Protein AF-A0A3S1ARN0-F1 (afdb_monomer)

Structure (mmCIF, N/CA/C/O backbone):
data_AF-A0A3S1ARN0-F1
#
_entry.id   AF-A0A3S1ARN0-F1
#
loop_
_atom_site.group_PDB
_atom_site.id
_atom_site.type_symbol
_atom_site.label_atom_id
_atom_site.label_alt_id
_atom_site.label_comp_id
_atom_site.label_asym_id
_atom_site.label_entity_id
_atom_site.label_seq_id
_atom_site.pdbx_PDB_ins_code
_atom_site.Cartn_x
_atom_site.Cartn_y
_atom_site.Cartn_z
_atom_site.occupancy
_atom_site.B_iso_or_equiv
_atom_site.auth_seq_id
_atom_site.auth_comp_id
_atom_site.auth_asym_id
_atom_site.auth_atom_id
_atom_site.pdbx_PDB_model_num
ATOM 1 N N . MET A 1 1 ? 13.025 -0.854 4.846 1.00 78.94 1 MET A N 1
ATOM 2 C CA . MET A 1 1 ? 11.933 -1.073 3.869 1.00 78.94 1 MET A CA 1
ATOM 3 C C . MET A 1 1 ? 10.788 -1.873 4.491 1.00 78.94 1 MET A C 1
ATOM 5 O O . MET A 1 1 ? 9.701 -1.327 4.593 1.00 78.94 1 MET A O 1
ATOM 9 N N . SER A 1 2 ? 11.000 -3.104 4.980 1.00 86.44 2 SER A N 1
ATOM 10 C CA . SER A 1 2 ? 9.988 -3.822 5.776 1.00 86.44 2 SER A CA 1
ATOM 11 C C . SER A 1 2 ? 10.600 -4.703 6.864 1.00 86.44 2 SER A C 1
ATOM 13 O O . SER A 1 2 ? 11.750 -5.112 6.736 1.00 86.44 2 SER A O 1
ATOM 15 N N . THR A 1 3 ? 9.838 -4.946 7.930 1.00 84.44 3 THR A N 1
ATOM 16 C CA . THR A 1 3 ? 10.124 -5.914 9.002 1.00 84.44 3 THR A CA 1
ATOM 17 C C . THR A 1 3 ? 9.096 -7.050 9.048 1.00 84.44 3 THR A C 1
ATOM 19 O O . THR A 1 3 ? 9.285 -8.006 9.793 1.00 84.44 3 THR A O 1
ATOM 22 N N . ASP A 1 4 ? 8.023 -6.966 8.256 1.00 86.38 4 ASP A N 1
ATOM 23 C CA . ASP A 1 4 ? 6.964 -7.971 8.197 1.00 86.38 4 ASP A CA 1
ATOM 24 C C . ASP A 1 4 ? 7.344 -9.112 7.245 1.00 86.38 4 ASP A C 1
ATOM 26 O O . ASP A 1 4 ? 7.640 -8.881 6.069 1.00 86.38 4 ASP A O 1
ATOM 30 N N . TYR A 1 5 ? 7.332 -10.349 7.749 1.00 88.19 5 TYR A N 1
ATOM 31 C CA . TYR A 1 5 ? 7.809 -11.513 7.000 1.00 88.19 5 TYR A CA 1
ATOM 32 C C . TYR A 1 5 ? 6.957 -11.810 5.761 1.00 88.19 5 TYR A C 1
ATOM 34 O O . TYR A 1 5 ? 7.519 -12.019 4.686 1.00 88.19 5 TYR A O 1
ATOM 42 N N . ASP A 1 6 ? 5.626 -11.768 5.885 1.00 89.50 6 ASP A N 1
ATOM 43 C CA . ASP A 1 6 ? 4.702 -12.033 4.774 1.00 89.50 6 ASP A CA 1
ATOM 44 C C . ASP A 1 6 ? 4.933 -11.019 3.635 1.00 89.50 6 ASP A C 1
ATOM 46 O O . ASP A 1 6 ? 5.008 -11.372 2.454 1.00 89.50 6 ASP A O 1
ATOM 50 N N . THR A 1 7 ? 5.130 -9.747 3.985 1.00 92.56 7 THR A N 1
ATOM 51 C CA . THR A 1 7 ? 5.437 -8.675 3.031 1.00 92.56 7 THR A CA 1
ATOM 52 C C . THR A 1 7 ? 6.816 -8.838 2.391 1.00 92.56 7 THR A C 1
ATOM 54 O O . THR A 1 7 ? 6.947 -8.681 1.176 1.00 92.56 7 THR A O 1
ATOM 57 N N . ILE A 1 8 ? 7.842 -9.195 3.169 1.00 93.81 8 ILE A N 1
ATOM 58 C CA . ILE A 1 8 ? 9.190 -9.476 2.647 1.00 93.81 8 ILE A CA 1
ATOM 59 C C . ILE A 1 8 ? 9.160 -10.674 1.692 1.00 93.81 8 ILE A C 1
ATOM 61 O O . ILE A 1 8 ? 9.802 -10.635 0.643 1.00 93.81 8 ILE A O 1
ATOM 65 N N . GLN A 1 9 ? 8.395 -11.719 2.010 1.00 93.00 9 GLN A N 1
ATOM 66 C CA . GLN A 1 9 ? 8.243 -12.886 1.148 1.00 93.00 9 GLN A CA 1
ATOM 67 C C . GLN A 1 9 ? 7.567 -12.518 -0.179 1.00 93.00 9 GLN A C 1
ATOM 69 O O . GLN A 1 9 ? 8.058 -12.913 -1.236 1.00 93.00 9 GLN A O 1
ATOM 74 N N . ARG A 1 10 ? 6.491 -11.717 -0.156 1.00 94.94 10 ARG A N 1
ATOM 75 C CA . ARG A 1 10 ? 5.863 -11.194 -1.385 1.00 94.94 10 ARG A CA 1
ATOM 76 C C . ARG A 1 10 ? 6.834 -10.347 -2.209 1.00 94.94 10 ARG A C 1
ATOM 78 O O . ARG A 1 10 ? 6.904 -10.523 -3.421 1.00 94.94 10 ARG A O 1
ATOM 85 N N . LEU A 1 11 ? 7.620 -9.484 -1.561 1.00 96.69 11 LEU A N 1
ATOM 86 C CA . LEU A 1 11 ? 8.641 -8.669 -2.229 1.00 96.69 11 LEU A CA 1
ATOM 87 C C . LEU A 1 11 ? 9.710 -9.537 -2.895 1.00 96.69 11 LEU A C 1
ATOM 89 O O . LEU A 1 11 ? 10.077 -9.296 -4.041 1.00 96.69 11 LEU A O 1
ATOM 93 N N . PHE A 1 12 ? 10.186 -10.566 -2.196 1.00 95.62 12 PHE A N 1
ATOM 94 C CA . PHE A 1 12 ? 11.133 -11.521 -2.754 1.00 95.62 12 PHE A CA 1
ATOM 95 C C . PHE A 1 12 ? 10.559 -12.207 -3.998 1.00 95.62 12 PHE A C 1
ATOM 97 O O . PHE A 1 12 ? 11.218 -12.231 -5.032 1.00 95.62 12 PHE A O 1
ATOM 104 N N . LEU A 1 13 ? 9.320 -12.700 -3.932 1.00 94.25 13 LEU A N 1
ATOM 105 C CA . LEU A 1 13 ? 8.659 -13.345 -5.071 1.00 94.25 13 LEU A CA 1
ATOM 106 C C . LEU A 1 13 ? 8.430 -12.388 -6.250 1.00 94.25 13 LEU A C 1
ATOM 108 O O . LEU A 1 13 ? 8.506 -12.819 -7.397 1.00 94.25 13 LEU A O 1
ATOM 112 N N . ALA A 1 14 ? 8.176 -11.106 -5.979 1.00 94.94 14 ALA A N 1
ATOM 113 C CA . ALA A 1 14 ? 8.007 -10.082 -7.007 1.00 94.94 14 ALA A CA 1
ATOM 114 C C . ALA A 1 14 ? 9.309 -9.774 -7.770 1.00 94.94 14 ALA A C 1
ATOM 116 O O . ALA A 1 14 ? 9.263 -9.432 -8.950 1.00 94.94 14 ALA A O 1
ATOM 117 N N . LEU A 1 15 ? 10.459 -9.877 -7.096 1.00 95.00 15 LEU A N 1
ATOM 118 C CA . LEU A 1 15 ? 11.767 -9.477 -7.628 1.00 95.00 15 LEU A CA 1
ATOM 119 C C . LEU A 1 15 ? 12.625 -10.645 -8.116 1.00 95.00 15 LEU A C 1
ATOM 121 O O . LEU A 1 15 ? 13.544 -10.446 -8.911 1.00 95.00 15 LEU A O 1
ATOM 125 N N . ALA A 1 16 ? 12.380 -11.850 -7.608 1.00 91.94 16 ALA A N 1
ATOM 126 C CA . ALA A 1 16 ? 13.166 -13.017 -7.959 1.00 91.94 16 ALA A CA 1
ATOM 127 C C . ALA A 1 16 ? 12.837 -13.512 -9.376 1.00 91.94 16 ALA A C 1
ATOM 129 O O . ALA A 1 16 ? 11.733 -13.337 -9.893 1.00 91.94 16 ALA A O 1
ATOM 130 N N . GLN A 1 17 ? 13.807 -14.174 -10.009 1.00 79.44 17 GLN A N 1
ATOM 131 C CA . GLN A 1 17 ? 13.620 -14.745 -11.342 1.00 79.44 17 GLN A CA 1
ATOM 132 C C . GLN A 1 17 ? 12.488 -15.792 -11.326 1.00 79.44 17 GLN A C 1
ATOM 134 O O . GLN A 1 17 ? 12.583 -16.756 -10.558 1.00 79.44 17 GLN A O 1
ATOM 139 N N . PRO A 1 18 ? 11.466 -15.691 -12.201 1.00 75.69 18 PRO A N 1
ATOM 140 C CA . PRO A 1 18 ? 10.324 -16.609 -12.194 1.00 75.69 18 PRO A CA 1
ATOM 141 C C . PRO A 1 18 ? 10.711 -18.085 -12.336 1.00 75.69 18 PRO A C 1
ATOM 143 O O . PRO A 1 18 ? 10.061 -18.957 -11.767 1.00 75.69 18 PRO A O 1
ATOM 146 N N . GLN A 1 19 ? 11.774 -18.376 -13.089 1.00 76.50 19 GLN A N 1
ATOM 147 C CA . GLN A 1 19 ? 12.243 -19.742 -13.321 1.00 76.50 19 GLN A CA 1
ATOM 148 C C . GLN A 1 19 ? 13.129 -20.276 -12.182 1.00 76.50 19 GLN A C 1
ATOM 150 O O . GLN A 1 19 ? 13.308 -21.489 -12.079 1.00 76.50 19 GLN A O 1
ATOM 155 N N . ARG A 1 20 ? 13.713 -19.401 -11.346 1.00 76.12 20 ARG A N 1
ATOM 156 C CA . ARG A 1 20 ? 14.639 -19.761 -10.254 1.00 76.12 20 ARG A CA 1
ATOM 157 C C . ARG A 1 20 ? 14.524 -18.783 -9.071 1.00 76.12 20 ARG A C 1
ATOM 159 O O . ARG A 1 20 ? 15.458 -18.011 -8.834 1.00 76.12 20 ARG A O 1
ATOM 166 N N . PRO A 1 21 ? 13.437 -18.839 -8.280 1.00 79.19 21 PRO A N 1
ATOM 167 C CA . PRO A 1 21 ? 13.194 -17.909 -7.178 1.00 79.19 21 PRO A CA 1
ATOM 168 C C . PRO A 1 21 ? 14.036 -18.263 -5.940 1.00 79.19 21 PRO A C 1
ATOM 170 O O . PRO A 1 21 ? 13.521 -18.650 -4.897 1.00 79.19 21 PRO A O 1
ATOM 173 N N . THR A 1 22 ? 15.358 -18.188 -6.071 1.00 88.62 22 THR A N 1
ATOM 174 C CA . THR A 1 22 ? 16.325 -18.532 -5.009 1.00 88.62 22 THR A CA 1
ATOM 175 C C . THR A 1 22 ? 17.025 -17.305 -4.444 1.00 88.62 22 THR A C 1
ATOM 177 O O . THR A 1 22 ? 17.424 -17.304 -3.284 1.00 88.62 22 THR A O 1
ATOM 180 N N . HIS A 1 23 ? 17.158 -16.253 -5.248 1.00 89.81 23 HIS A N 1
ATOM 181 C CA . HIS A 1 23 ? 17.812 -15.009 -4.877 1.00 89.81 23 HIS A CA 1
ATOM 182 C C . HIS A 1 23 ? 17.255 -13.845 -5.704 1.00 89.81 23 HIS A C 1
ATOM 184 O O . HIS A 1 23 ? 16.645 -14.045 -6.756 1.00 89.81 23 HIS A O 1
ATOM 190 N N . VAL A 1 24 ? 17.492 -12.629 -5.217 1.00 94.06 24 VAL A N 1
ATOM 191 C CA . VAL A 1 24 ? 17.296 -11.385 -5.968 1.00 94.06 24 VAL A CA 1
ATOM 192 C C . VAL A 1 24 ? 18.669 -10.914 -6.428 1.00 94.06 24 VAL A C 1
ATOM 194 O O . VAL A 1 24 ? 19.621 -10.916 -5.645 1.00 94.06 24 VAL A O 1
ATOM 197 N N . GLU A 1 25 ? 18.791 -10.536 -7.697 1.00 93.06 25 GLU A N 1
ATOM 198 C CA . GLU A 1 25 ? 20.047 -10.012 -8.228 1.00 93.06 25 GLU A CA 1
ATOM 199 C C . GLU A 1 25 ? 20.455 -8.729 -7.497 1.00 93.06 25 GLU A C 1
ATOM 201 O O . GLU A 1 25 ? 19.628 -7.848 -7.246 1.00 93.06 25 GLU A O 1
ATOM 206 N N . LYS A 1 26 ? 21.752 -8.602 -7.187 1.00 95.50 26 LYS A N 1
ATOM 207 C CA . LYS A 1 26 ? 22.297 -7.439 -6.469 1.00 95.50 26 LYS A CA 1
ATOM 208 C C . LYS A 1 26 ? 21.919 -6.122 -7.153 1.00 95.50 26 LYS A C 1
ATOM 210 O O . LYS A 1 26 ? 21.479 -5.199 -6.478 1.00 95.50 26 LYS A O 1
ATOM 215 N N . TYR A 1 27 ? 22.046 -6.069 -8.480 1.00 96.62 27 TYR A N 1
ATOM 216 C CA . TYR A 1 27 ? 21.698 -4.891 -9.272 1.00 96.62 27 TYR A CA 1
ATOM 217 C C . TYR A 1 27 ? 20.218 -4.511 -9.111 1.00 96.62 27 TYR A C 1
ATOM 219 O O . TYR A 1 27 ? 19.902 -3.382 -8.746 1.00 96.62 27 TYR A O 1
ATOM 227 N N . THR A 1 28 ? 19.309 -5.476 -9.289 1.00 96.44 28 THR A N 1
ATOM 228 C CA . THR A 1 28 ? 17.863 -5.290 -9.090 1.00 96.44 28 THR A CA 1
ATOM 229 C C . THR A 1 28 ? 17.548 -4.746 -7.695 1.00 96.44 28 THR A C 1
ATOM 231 O O . THR A 1 28 ? 16.760 -3.810 -7.556 1.00 96.44 28 THR A O 1
ATOM 234 N N . PHE A 1 29 ? 18.192 -5.286 -6.657 1.00 96.75 29 PHE A N 1
ATOM 235 C CA . PHE A 1 29 ? 17.992 -4.817 -5.287 1.00 96.75 29 PHE A CA 1
ATOM 236 C C . PHE A 1 29 ? 18.521 -3.391 -5.058 1.00 96.75 29 PHE A C 1
ATOM 238 O O . PHE A 1 29 ? 17.880 -2.601 -4.366 1.00 96.75 29 PHE A O 1
ATOM 245 N N . GLU A 1 30 ? 19.663 -3.030 -5.648 1.00 97.94 30 GLU A N 1
ATOM 246 C CA . GLU A 1 30 ? 20.217 -1.675 -5.555 1.00 97.94 30 GLU A CA 1
ATOM 247 C C . GLU A 1 30 ? 19.298 -0.638 -6.212 1.00 97.94 30 GLU A C 1
ATOM 249 O O . GLU A 1 30 ? 18.986 0.374 -5.582 1.00 97.94 30 GLU A O 1
ATOM 254 N N . VAL A 1 31 ? 18.797 -0.910 -7.422 1.00 98.19 31 VAL A N 1
ATOM 255 C CA . VAL A 1 31 ? 17.859 -0.013 -8.122 1.00 98.19 31 VAL A CA 1
ATOM 256 C C . VAL A 1 31 ? 16.542 0.127 -7.351 1.00 98.19 31 VAL A C 1
ATOM 258 O O . VAL A 1 31 ? 15.996 1.228 -7.250 1.00 98.19 31 VAL A O 1
ATOM 261 N N . LEU A 1 32 ? 16.041 -0.960 -6.753 1.00 98.12 32 LEU A N 1
ATOM 262 C CA . LEU A 1 32 ? 14.875 -0.927 -5.865 1.00 98.12 32 LEU A CA 1
ATOM 263 C C . LEU A 1 32 ? 15.107 -0.018 -4.652 1.00 98.12 32 LEU A C 1
ATOM 265 O O . LEU A 1 32 ? 14.259 0.822 -4.347 1.00 98.12 32 LEU A O 1
ATOM 269 N N . ARG A 1 33 ? 16.240 -0.187 -3.957 1.00 98.06 33 ARG A N 1
ATOM 270 C CA . ARG A 1 33 ? 16.584 0.608 -2.770 1.00 98.06 33 ARG A CA 1
ATOM 271 C C . ARG A 1 33 ? 16.668 2.093 -3.113 1.00 98.06 33 ARG A C 1
ATOM 273 O O . ARG A 1 33 ? 16.048 2.898 -2.425 1.00 98.06 33 ARG A O 1
ATOM 280 N N . LEU A 1 34 ? 17.376 2.433 -4.191 1.00 98.06 34 LEU A N 1
ATOM 281 C CA . LEU A 1 34 ? 17.491 3.812 -4.671 1.00 98.06 34 LEU A CA 1
ATOM 282 C C . LEU A 1 34 ? 16.123 4.387 -5.033 1.00 98.06 34 LEU A C 1
ATOM 284 O O . LEU A 1 34 ? 15.784 5.473 -4.585 1.00 98.06 34 LEU A O 1
ATOM 288 N N . SER A 1 35 ? 15.288 3.619 -5.741 1.00 98.00 35 SER A N 1
ATOM 289 C CA . SER A 1 35 ? 13.917 4.041 -6.040 1.00 98.00 35 SER A CA 1
ATOM 290 C C . SER A 1 35 ? 13.163 4.368 -4.748 1.00 98.00 35 SER A C 1
ATOM 292 O O . SER A 1 35 ? 12.576 5.444 -4.630 1.00 98.00 35 SER A O 1
ATOM 294 N N . TYR A 1 36 ? 13.192 3.484 -3.750 1.00 97.75 36 TYR A N 1
ATOM 295 C CA . TYR A 1 36 ? 12.525 3.714 -2.466 1.00 97.75 36 TYR A CA 1
ATOM 296 C C . TYR A 1 36 ? 13.005 5.008 -1.778 1.00 97.75 36 TYR A C 1
ATOM 298 O O . TYR A 1 36 ? 12.177 5.837 -1.396 1.00 97.75 36 TYR A O 1
ATOM 306 N N . GLU A 1 37 ? 14.323 5.210 -1.682 1.00 97.69 37 GLU A N 1
ATOM 307 C CA . GLU A 1 37 ? 14.955 6.398 -1.081 1.00 97.69 37 GLU A CA 1
ATOM 308 C C . GLU A 1 37 ? 14.628 7.692 -1.847 1.00 97.69 37 GLU A C 1
ATOM 310 O O . GLU A 1 37 ? 14.323 8.722 -1.239 1.00 97.69 37 GLU A O 1
ATOM 315 N N . ASP A 1 38 ? 14.588 7.632 -3.178 1.00 97.06 38 ASP A N 1
ATOM 316 C CA . ASP A 1 38 ? 14.224 8.766 -4.028 1.00 97.06 38 ASP A CA 1
ATOM 317 C C . ASP A 1 38 ? 12.783 9.224 -3.780 1.00 97.06 38 ASP A C 1
ATOM 319 O O . ASP A 1 38 ? 12.516 10.424 -3.728 1.00 97.06 38 ASP A O 1
ATOM 323 N N . ASN A 1 39 ? 11.833 8.298 -3.589 1.00 96.88 39 ASN A N 1
ATOM 324 C CA . ASN A 1 39 ? 10.457 8.696 -3.270 1.00 96.88 39 ASN A CA 1
ATOM 325 C C . ASN A 1 39 ? 10.349 9.314 -1.882 1.00 96.88 39 ASN A C 1
ATOM 327 O O . ASN A 1 39 ? 9.632 10.300 -1.721 1.00 96.88 39 ASN A O 1
ATOM 331 N N . GLN A 1 40 ? 11.071 8.772 -0.902 1.00 95.31 40 GLN A N 1
ATOM 332 C CA . GLN A 1 40 ? 11.120 9.367 0.427 1.00 95.31 40 GLN A CA 1
ATOM 333 C C . GLN A 1 40 ? 11.634 10.814 0.349 1.00 95.31 40 GLN A C 1
ATOM 335 O O . GLN A 1 40 ? 10.971 11.730 0.834 1.00 95.31 40 GLN A O 1
ATOM 340 N N . THR A 1 41 ? 12.725 11.036 -0.384 1.00 95.88 41 THR A N 1
ATOM 341 C CA . THR A 1 41 ? 13.295 12.372 -0.615 1.00 95.88 41 THR A CA 1
ATOM 342 C C . THR A 1 41 ? 12.316 13.302 -1.348 1.00 95.88 41 THR A C 1
ATOM 344 O O . THR A 1 41 ? 12.172 14.474 -0.993 1.00 95.88 41 THR A O 1
ATOM 347 N N . GLN A 1 42 ? 11.585 12.801 -2.351 1.00 94.12 42 GLN A N 1
ATOM 348 C CA . GLN A 1 42 ? 10.549 13.571 -3.059 1.00 94.12 42 GLN A CA 1
ATOM 349 C C . GLN A 1 42 ? 9.377 13.962 -2.149 1.00 94.12 42 GLN A C 1
ATOM 351 O O . GLN A 1 42 ? 8.846 15.065 -2.274 1.00 94.12 42 GLN A O 1
ATOM 356 N N . CYS A 1 43 ? 8.973 13.085 -1.231 1.00 94.12 43 CYS A N 1
ATOM 357 C CA . CYS A 1 43 ? 7.907 13.374 -0.276 1.00 94.12 43 CYS A CA 1
ATOM 358 C C . CYS A 1 43 ? 8.360 14.388 0.786 1.00 94.12 43 CYS A C 1
ATOM 360 O O . CYS A 1 43 ? 7.607 15.305 1.107 1.00 94.12 43 CYS A O 1
ATOM 362 N N . GLU A 1 44 ? 9.589 14.261 1.294 1.00 91.56 44 GLU A N 1
ATOM 363 C CA . GLU A 1 44 ? 10.165 15.154 2.311 1.00 91.56 44 GLU A CA 1
ATOM 364 C C . GLU A 1 44 ? 10.470 16.561 1.771 1.00 91.56 44 GLU A C 1
ATOM 366 O O . GLU A 1 44 ? 10.291 17.552 2.476 1.00 91.56 44 GLU A O 1
ATOM 371 N N . SER A 1 45 ? 10.888 16.669 0.506 1.00 90.25 45 SER A N 1
ATOM 372 C CA . SER A 1 45 ? 11.192 17.954 -0.147 1.00 90.25 45 SER A CA 1
ATOM 373 C C . SER A 1 45 ? 9.955 18.733 -0.614 1.00 90.25 45 SER A C 1
ATOM 375 O O . SER A 1 45 ? 10.078 19.872 -1.078 1.00 90.25 45 SER A O 1
ATOM 377 N N . LEU A 1 46 ? 8.754 18.159 -0.498 1.00 89.31 46 LEU A N 1
ATOM 378 C CA . LEU A 1 46 ? 7.527 18.793 -0.961 1.00 89.31 46 LEU A CA 1
ATOM 379 C C . LEU A 1 46 ? 7.170 20.021 -0.108 1.00 89.31 46 LEU A C 1
ATOM 381 O O . LEU A 1 46 ? 6.818 19.918 1.067 1.00 89.31 46 LEU A O 1
ATOM 385 N N . ALA A 1 47 ? 7.169 21.198 -0.734 1.00 86.50 47 ALA A N 1
ATOM 386 C CA . ALA A 1 47 ? 6.788 22.452 -0.091 1.00 86.50 47 ALA A CA 1
ATOM 387 C C . ALA A 1 47 ? 5.269 22.532 0.158 1.00 86.50 47 ALA A C 1
ATOM 389 O O . ALA A 1 47 ? 4.508 23.052 -0.661 1.00 86.50 47 ALA A O 1
ATOM 390 N N . LEU A 1 48 ? 4.819 22.031 1.309 1.00 87.12 48 LEU A N 1
ATOM 391 C CA . LEU A 1 48 ? 3.405 22.017 1.675 1.00 87.12 48 LEU A CA 1
ATOM 392 C C . LEU A 1 48 ? 2.903 23.352 2.255 1.00 87.12 48 LEU A C 1
ATOM 394 O O . LEU A 1 48 ? 3.612 24.011 3.020 1.00 87.12 48 LEU A O 1
ATOM 398 N N . PRO A 1 49 ? 1.643 23.737 1.977 1.00 85.25 49 PRO A N 1
ATOM 399 C CA . PRO A 1 49 ? 0.987 24.837 2.679 1.00 85.25 49 PRO A CA 1
ATOM 400 C C . PRO A 1 49 ? 0.837 24.545 4.178 1.00 85.25 49 PRO A C 1
ATOM 402 O O . PRO A 1 49 ? 0.698 23.390 4.592 1.00 85.25 49 PRO A O 1
ATOM 405 N N . LYS A 1 50 ? 0.791 25.596 5.008 1.00 82.44 50 LYS A N 1
ATOM 406 C CA . LYS A 1 50 ? 0.558 25.452 6.456 1.00 82.44 50 LYS A CA 1
ATOM 407 C C . LYS A 1 50 ? -0.743 24.687 6.722 1.00 82.44 50 LYS A C 1
ATOM 409 O O . LYS A 1 50 ? -1.762 24.967 6.093 1.00 82.44 50 LYS A O 1
ATOM 414 N N . ASN A 1 51 ? -0.707 23.761 7.681 1.00 82.06 51 ASN A N 1
ATOM 415 C CA . ASN A 1 51 ? -1.847 22.933 8.101 1.00 82.06 51 ASN A CA 1
ATOM 416 C C . ASN A 1 51 ? -2.471 22.095 6.968 1.00 82.06 51 ASN A C 1
ATOM 418 O O . ASN A 1 51 ? -3.657 21.771 7.015 1.00 82.06 51 ASN A O 1
ATOM 422 N N . CYS A 1 52 ? -1.694 21.765 5.930 1.00 88.25 52 CYS A N 1
ATOM 423 C CA . CYS A 1 52 ? -2.163 20.898 4.852 1.00 88.25 52 CYS A CA 1
ATOM 424 C C . CYS A 1 52 ? -2.378 19.459 5.339 1.00 88.25 52 CYS A C 1
ATOM 426 O O . CYS A 1 52 ? -3.380 18.846 4.977 1.00 88.25 52 CYS A O 1
ATOM 428 N N . LEU A 1 53 ? -1.465 18.932 6.163 1.00 91.31 53 LEU A N 1
ATOM 429 C CA . LEU A 1 53 ? -1.538 17.577 6.716 1.00 91.31 53 LEU A CA 1
ATOM 430 C C . LEU A 1 53 ? -2.297 17.549 8.045 1.00 91.31 53 LEU A C 1
ATOM 432 O O . LEU A 1 53 ? -2.169 18.450 8.873 1.00 91.31 53 LEU A O 1
ATOM 436 N N . GLN A 1 54 ? -3.076 16.490 8.243 1.00 89.50 54 GLN A N 1
ATOM 437 C CA . GLN A 1 54 ? -3.709 16.164 9.518 1.00 89.50 54 GLN A CA 1
ATOM 438 C C . GLN A 1 54 ? -2.685 15.543 10.483 1.00 89.50 54 GLN A C 1
ATOM 440 O O . GLN A 1 54 ? -1.636 15.054 10.064 1.00 89.50 54 GLN A O 1
ATOM 445 N N . ASN A 1 55 ? -3.011 15.492 11.779 1.00 87.31 55 ASN A N 1
ATOM 446 C CA . ASN A 1 55 ? -2.159 14.836 12.777 1.00 87.31 55 ASN A CA 1
ATOM 447 C C . ASN A 1 55 ? -1.847 13.390 12.371 1.00 87.31 55 ASN A C 1
ATOM 449 O O . ASN A 1 55 ? -2.766 12.621 12.074 1.00 87.31 55 ASN A O 1
ATOM 453 N N . ASN A 1 56 ? -0.564 13.028 12.387 1.00 87.56 56 ASN A N 1
ATOM 454 C CA . ASN A 1 56 ? -0.054 11.710 11.998 1.00 87.56 56 ASN A CA 1
ATOM 455 C C . ASN A 1 56 ? -0.493 11.277 10.583 1.00 87.56 56 ASN A C 1
ATOM 457 O O . ASN A 1 56 ? -0.768 10.104 10.367 1.00 87.56 56 ASN A O 1
ATOM 461 N N . GLU A 1 57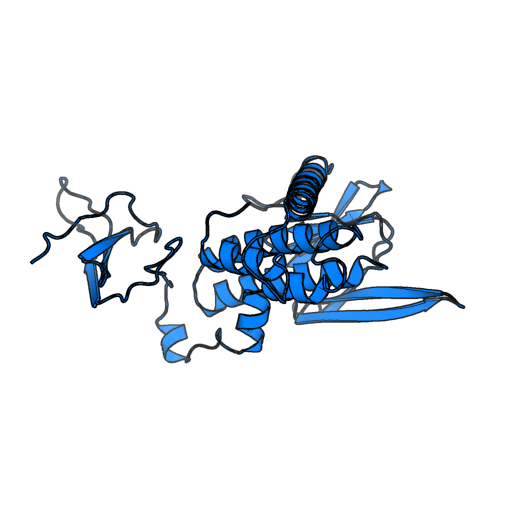 ? -0.678 12.212 9.647 1.00 93.69 57 GLU A N 1
ATOM 462 C CA . GLU A 1 57 ? -0.871 11.902 8.224 1.00 93.69 57 GLU A CA 1
ATOM 463 C C . GLU A 1 57 ? 0.494 11.818 7.529 1.00 93.69 57 GLU A C 1
ATOM 465 O O . GLU A 1 57 ? 1.332 12.706 7.696 1.00 93.69 57 GLU A O 1
ATOM 470 N N . ILE A 1 58 ? 0.715 10.754 6.759 1.00 93.81 58 ILE A N 1
ATOM 471 C CA . ILE A 1 58 ? 1.993 10.450 6.110 1.00 93.81 58 ILE A CA 1
ATOM 472 C C . ILE A 1 58 ? 1.811 10.535 4.598 1.00 93.81 58 ILE A C 1
ATOM 474 O O . ILE A 1 58 ? 0.874 9.967 4.038 1.00 93.81 58 ILE A O 1
ATOM 478 N N . ILE A 1 59 ? 2.726 11.233 3.926 1.00 97.00 59 ILE A N 1
ATOM 479 C CA . ILE A 1 59 ? 2.770 11.290 2.465 1.00 97.00 59 ILE A CA 1
ATOM 480 C C . ILE A 1 59 ? 3.426 10.018 1.941 1.00 97.00 59 ILE A C 1
ATOM 482 O O . ILE A 1 59 ? 4.528 9.669 2.354 1.00 97.00 59 ILE A O 1
ATOM 486 N N . LEU A 1 60 ? 2.747 9.342 1.020 1.00 97.62 60 LEU A N 1
ATOM 487 C CA . LEU A 1 60 ? 3.210 8.088 0.431 1.00 97.62 60 LEU A CA 1
ATOM 488 C C . LEU A 1 60 ? 3.806 8.301 -0.957 1.00 97.62 60 LEU A C 1
ATOM 490 O O . LEU A 1 60 ? 4.797 7.664 -1.309 1.00 97.62 60 LEU A O 1
ATOM 494 N N . ARG A 1 61 ? 3.190 9.180 -1.757 1.00 97.31 61 ARG A N 1
ATOM 495 C CA . ARG A 1 61 ? 3.614 9.457 -3.132 1.00 97.31 61 ARG A CA 1
ATOM 496 C C . ARG A 1 61 ? 3.182 10.849 -3.578 1.00 97.31 61 ARG A C 1
ATOM 498 O O . ARG A 1 61 ? 2.094 11.312 -3.232 1.00 97.31 61 ARG A O 1
ATOM 505 N N . VAL A 1 62 ? 4.011 11.478 -4.407 1.00 96.31 62 VAL A N 1
ATOM 506 C CA . VAL A 1 62 ? 3.745 12.769 -5.054 1.00 96.31 62 VAL A CA 1
ATOM 507 C C . VAL A 1 62 ? 3.873 12.596 -6.562 1.00 96.31 62 VAL A C 1
ATOM 509 O O . VAL A 1 62 ? 4.813 11.958 -7.032 1.00 96.31 62 VAL A O 1
ATOM 512 N N . SER A 1 63 ? 2.920 13.128 -7.328 1.00 95.69 63 SER A N 1
ATOM 513 C CA . SER A 1 63 ? 2.953 13.018 -8.789 1.00 95.69 63 SER A CA 1
ATOM 514 C C . SER A 1 63 ? 3.929 14.011 -9.400 1.00 95.69 63 SER A C 1
ATOM 516 O O . SER A 1 63 ? 4.255 15.049 -8.813 1.00 95.69 63 SER A O 1
ATOM 518 N N . ASN A 1 64 ? 4.292 13.759 -10.654 1.00 93.38 64 ASN A N 1
ATOM 519 C CA . ASN A 1 64 ? 4.828 14.810 -11.507 1.00 93.38 64 ASN A CA 1
ATOM 520 C C . ASN A 1 64 ? 3.810 15.949 -11.706 1.00 93.38 64 ASN A C 1
ATOM 522 O O . ASN A 1 64 ? 2.639 15.849 -11.322 1.00 93.38 64 ASN A O 1
ATOM 526 N N . LEU A 1 65 ? 4.260 17.059 -12.295 1.00 94.12 65 LEU A N 1
ATOM 527 C CA . LEU A 1 65 ? 3.369 18.159 -12.656 1.00 94.12 65 LEU A CA 1
ATOM 528 C C . LEU A 1 65 ? 2.399 17.691 -13.751 1.00 94.12 65 LEU A C 1
ATOM 530 O O . LEU A 1 65 ? 2.808 17.395 -14.874 1.00 94.12 65 LEU A O 1
ATOM 534 N N . ILE A 1 66 ? 1.111 17.659 -13.426 1.00 94.38 66 ILE A N 1
ATOM 535 C CA . ILE A 1 66 ? 0.056 17.159 -14.302 1.00 94.38 66 ILE A CA 1
ATOM 536 C C . ILE A 1 66 ? -1.070 18.172 -14.477 1.00 94.38 66 ILE A C 1
ATOM 538 O O . ILE A 1 66 ? -1.288 19.064 -13.653 1.00 94.38 66 ILE A O 1
ATOM 542 N N . LYS A 1 67 ? -1.827 17.988 -15.558 1.00 94.31 67 LYS A N 1
ATOM 543 C CA . LYS A 1 67 ? -3.114 18.651 -15.763 1.00 94.31 67 LYS A CA 1
ATOM 544 C C . LYS A 1 67 ? -4.195 17.907 -14.977 1.00 94.31 67 LYS A C 1
ATOM 546 O O . LYS A 1 67 ? -4.185 16.678 -14.929 1.00 94.31 67 LYS A O 1
ATOM 551 N N . THR A 1 68 ? -5.125 18.656 -14.392 1.00 93.50 68 THR A N 1
ATOM 552 C CA . THR A 1 68 ? -6.312 18.149 -13.687 1.00 93.50 68 THR A CA 1
ATOM 553 C C . THR A 1 68 ? -7.518 19.053 -13.955 1.00 93.50 68 THR A C 1
ATOM 555 O O . THR A 1 68 ? -7.363 20.140 -14.524 1.00 93.50 68 THR A O 1
ATOM 558 N N . ASP A 1 69 ? -8.695 18.666 -13.461 1.00 89.50 69 ASP A N 1
ATOM 559 C CA . ASP A 1 69 ? -9.902 19.512 -13.479 1.00 89.50 69 ASP A CA 1
ATOM 560 C C . ASP A 1 69 ? -9.736 20.834 -12.699 1.00 89.50 69 ASP A C 1
ATOM 562 O O . ASP A 1 69 ? -10.485 21.787 -12.907 1.00 89.50 69 ASP A O 1
ATOM 566 N N . PHE A 1 70 ? -8.727 20.935 -11.823 1.00 88.88 70 PHE A N 1
ATOM 567 C CA . PHE A 1 70 ? -8.416 22.143 -11.046 1.00 88.88 70 PHE A CA 1
ATOM 568 C C . PHE A 1 70 ? -7.206 22.925 -11.586 1.00 88.88 70 PHE A C 1
ATOM 570 O O . PHE A 1 70 ? -6.702 23.847 -10.931 1.00 88.88 70 PHE A O 1
ATOM 577 N N . GLY A 1 71 ? -6.758 22.590 -12.799 1.00 91.88 71 GLY A N 1
ATOM 578 C CA . GLY A 1 71 ? -5.600 23.181 -13.461 1.00 91.88 71 GLY A CA 1
ATOM 579 C C . GLY A 1 71 ? -4.325 22.355 -13.288 1.00 91.88 71 GLY A C 1
ATOM 580 O O . GLY A 1 71 ? -4.373 21.155 -13.018 1.00 91.88 71 GLY A O 1
ATOM 581 N N . MET A 1 72 ? -3.178 23.007 -13.483 1.00 95.19 72 MET A N 1
ATOM 582 C CA . MET A 1 72 ? -1.855 22.383 -13.383 1.00 95.19 72 MET A CA 1
ATOM 583 C C . MET A 1 72 ? -1.392 22.278 -11.925 1.00 95.19 72 MET A C 1
ATOM 585 O O . MET A 1 72 ? -1.481 23.248 -11.164 1.00 95.19 72 MET A O 1
ATOM 589 N N . GLY A 1 73 ? -0.887 21.112 -11.535 1.00 94.88 73 GLY A N 1
ATOM 590 C CA . GLY A 1 73 ? -0.379 20.871 -10.187 1.00 94.88 73 GLY A CA 1
ATOM 591 C C . GLY A 1 73 ? 0.033 19.423 -9.962 1.00 94.88 73 GLY A C 1
ATOM 592 O O . GLY A 1 73 ? 0.280 18.691 -10.917 1.00 94.88 73 GLY A O 1
ATOM 593 N N . ARG A 1 74 ? 0.125 19.017 -8.697 1.00 95.50 74 ARG A N 1
ATOM 594 C CA . ARG A 1 74 ? 0.537 17.667 -8.289 1.00 95.50 74 ARG A CA 1
ATOM 595 C C . ARG A 1 74 ? -0.533 17.029 -7.427 1.00 95.50 74 ARG A C 1
ATOM 597 O O . ARG A 1 74 ? -1.162 17.710 -6.619 1.00 95.50 74 ARG A O 1
ATOM 604 N N . ILE A 1 75 ? -0.729 15.731 -7.592 1.00 95.94 75 ILE A N 1
ATOM 605 C CA . ILE A 1 75 ? -1.545 14.927 -6.689 1.00 95.94 75 ILE A CA 1
ATOM 606 C C . ILE A 1 75 ? -0.622 14.320 -5.643 1.00 95.94 75 ILE A C 1
ATOM 608 O O . ILE A 1 75 ? 0.500 13.912 -5.940 1.00 95.94 75 ILE A O 1
ATOM 612 N N . VAL A 1 76 ? -1.115 14.274 -4.416 1.00 97.00 76 VAL A N 1
ATOM 613 C CA . VAL A 1 76 ? -0.442 13.682 -3.273 1.00 97.00 76 VAL A CA 1
ATOM 614 C C . VAL A 1 76 ? -1.331 12.579 -2.722 1.00 97.00 76 VAL A C 1
ATOM 616 O O . VAL A 1 76 ? -2.507 12.815 -2.433 1.00 97.00 76 VAL A O 1
ATOM 619 N N . LEU A 1 77 ? -0.766 11.381 -2.597 1.00 98.12 77 LEU A N 1
ATOM 620 C CA . LEU A 1 77 ? -1.377 10.251 -1.905 1.00 98.12 77 LEU A CA 1
ATOM 621 C C . LEU A 1 77 ? -0.846 10.206 -0.473 1.00 98.12 77 LEU A C 1
ATOM 623 O O . LEU A 1 77 ? 0.369 10.178 -0.267 1.00 98.12 77 LEU A O 1
ATOM 627 N N . THR A 1 78 ? -1.753 10.162 0.498 1.00 97.62 78 THR A N 1
ATOM 628 C CA . THR A 1 78 ? -1.438 9.911 1.908 1.00 97.62 78 THR A CA 1
ATOM 629 C C . THR A 1 78 ? -2.044 8.597 2.382 1.00 97.62 78 THR A C 1
ATOM 631 O O . THR A 1 78 ? -2.813 7.954 1.667 1.00 97.62 78 THR A O 1
ATOM 634 N N . ASP A 1 79 ? -1.753 8.222 3.625 1.00 95.62 79 ASP A N 1
ATOM 635 C CA . ASP A 1 79 ? -2.411 7.118 4.331 1.00 95.62 79 ASP A CA 1
ATOM 636 C C . ASP A 1 79 ? -3.913 7.365 4.606 1.00 95.62 79 ASP A C 1
ATOM 638 O O . ASP A 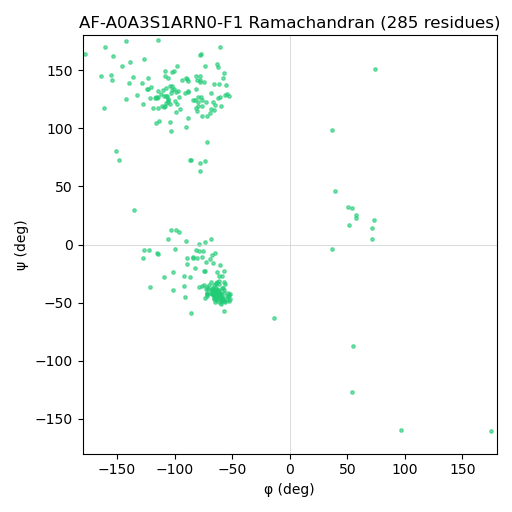1 79 ? -4.623 6.464 5.060 1.00 95.62 79 ASP A O 1
ATOM 642 N N . LYS A 1 80 ? -4.429 8.574 4.325 1.00 94.94 80 LYS A N 1
ATOM 643 C CA . LYS A 1 80 ? -5.818 8.975 4.628 1.00 94.94 80 LYS A CA 1
ATOM 644 C C . LYS A 1 80 ? -6.623 9.413 3.409 1.00 94.94 80 LYS A C 1
ATOM 646 O O . LYS A 1 80 ? -7.836 9.167 3.355 1.00 94.94 80 LYS A O 1
ATOM 651 N N . ARG A 1 81 ? -6.001 10.095 2.449 1.00 95.69 81 ARG A N 1
ATOM 652 C CA . ARG A 1 81 ? -6.704 10.783 1.356 1.00 95.69 81 ARG A CA 1
ATOM 653 C C . ARG A 1 81 ? -5.796 11.074 0.167 1.00 95.69 81 ARG A C 1
ATOM 655 O O . ARG A 1 81 ? -4.577 10.966 0.230 1.00 95.69 81 ARG A O 1
ATOM 662 N N . LEU A 1 82 ? -6.436 11.504 -0.909 1.00 96.06 82 LEU A N 1
ATOM 663 C CA . LEU A 1 82 ? -5.800 12.172 -2.031 1.00 96.06 82 LEU A CA 1
ATOM 664 C C . LEU A 1 82 ? -6.068 13.668 -1.933 1.00 96.06 82 LEU A C 1
ATOM 666 O O . LEU A 1 82 ? -7.202 14.094 -1.685 1.00 96.06 82 LEU A O 1
ATOM 670 N N . PHE A 1 83 ? -5.046 14.476 -2.176 1.00 94.81 83 PHE A N 1
ATOM 671 C CA . PHE A 1 83 ? -5.211 15.916 -2.318 1.00 94.81 83 PHE A CA 1
ATOM 672 C C . PHE A 1 83 ? -4.355 16.466 -3.457 1.00 94.81 83 PHE A C 1
ATOM 674 O O . PHE A 1 83 ? -3.378 15.862 -3.885 1.00 94.81 83 PHE A O 1
ATOM 681 N N . PHE A 1 84 ? -4.767 17.613 -3.980 1.00 94.75 84 PHE A N 1
ATOM 682 C CA . PHE A 1 84 ? -4.120 18.309 -5.080 1.00 94.75 84 PHE A CA 1
ATOM 683 C C . PHE A 1 84 ? -3.414 19.558 -4.564 1.00 94.75 84 PHE A C 1
ATOM 685 O O . PHE A 1 84 ? -4.016 20.333 -3.820 1.00 94.75 84 PHE A O 1
ATOM 692 N N . ILE A 1 85 ? -2.177 19.783 -4.999 1.00 93.94 85 ILE A N 1
ATOM 693 C CA . ILE A 1 85 ? -1.426 21.019 -4.775 1.00 93.94 85 ILE A CA 1
ATOM 694 C C . ILE A 1 85 ? -1.305 21.752 -6.102 1.00 93.94 85 ILE A C 1
ATOM 696 O O . ILE A 1 85 ? -0.696 21.254 -7.052 1.00 93.94 85 ILE A O 1
ATOM 700 N N . LYS A 1 86 ? -1.859 22.961 -6.156 1.00 91.69 86 LYS A N 1
ATOM 701 C CA . LYS A 1 86 ? -1.758 23.830 -7.327 1.00 91.69 86 LYS A CA 1
ATOM 702 C C . LYS A 1 86 ? -0.376 24.477 -7.392 1.00 91.69 86 LYS A C 1
ATOM 704 O O . LYS A 1 86 ? 0.012 25.154 -6.443 1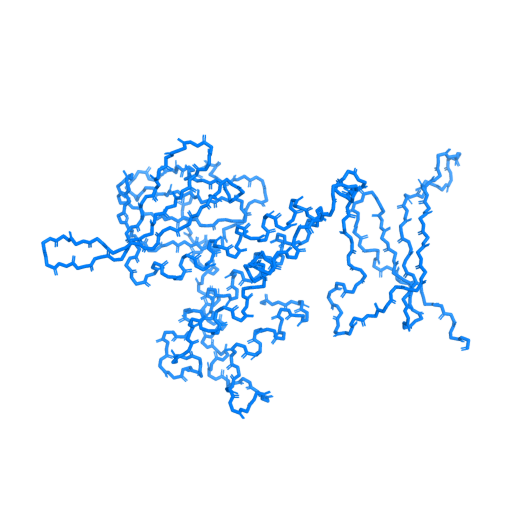.00 91.69 86 LYS A O 1
ATOM 709 N N . ASP A 1 87 ? 0.297 24.331 -8.531 1.00 84.31 87 ASP A N 1
ATOM 710 C CA . ASP A 1 87 ? 1.712 24.688 -8.722 1.00 84.31 87 ASP A CA 1
ATOM 711 C C . ASP A 1 87 ? 2.005 26.167 -8.405 1.00 84.31 87 ASP A C 1
ATOM 713 O O . ASP A 1 87 ? 2.754 26.484 -7.490 1.00 84.31 87 ASP A O 1
ATOM 717 N N . VAL A 1 88 ? 1.319 27.089 -9.087 1.00 77.06 88 VAL A N 1
ATOM 718 C CA . VAL A 1 88 ? 1.614 28.533 -9.001 1.00 77.06 88 VAL A CA 1
ATOM 719 C C . VAL A 1 88 ? 1.192 29.161 -7.670 1.00 77.06 88 VAL A C 1
ATOM 721 O O . VAL A 1 88 ? 1.843 30.072 -7.172 1.00 77.06 88 VAL A O 1
ATOM 724 N N . SER A 1 89 ? 0.068 28.723 -7.096 1.00 80.44 89 SER A N 1
ATOM 725 C CA . SER A 1 89 ? -0.523 29.392 -5.928 1.00 80.44 89 SER A CA 1
ATOM 726 C C . SER A 1 89 ? -0.213 28.712 -4.598 1.00 80.44 89 SER A C 1
ATOM 728 O O . SER A 1 89 ? -0.701 29.189 -3.576 1.00 80.44 89 SER A O 1
ATOM 730 N N . ASN A 1 90 ? 0.470 27.563 -4.623 1.00 81.12 90 ASN A N 1
ATOM 731 C CA . ASN A 1 90 ? 0.642 26.646 -3.495 1.00 81.12 90 ASN A CA 1
ATOM 732 C C . ASN A 1 90 ? -0.635 26.511 -2.640 1.00 81.12 90 ASN A C 1
ATOM 734 O O . ASN A 1 90 ? -0.630 26.653 -1.420 1.00 81.12 90 ASN A O 1
ATOM 738 N N . ARG A 1 91 ? -1.782 26.336 -3.306 1.00 87.88 91 ARG A N 1
ATOM 739 C CA . ARG A 1 91 ? -3.065 26.092 -2.633 1.00 87.88 91 ARG A CA 1
ATOM 740 C C . ARG A 1 91 ? -3.338 24.606 -2.710 1.00 87.88 91 ARG A C 1
ATOM 742 O O . ARG A 1 91 ? -3.209 24.033 -3.794 1.00 87.88 91 ARG A O 1
ATOM 749 N N . TYR A 1 92 ? -3.734 24.014 -1.590 1.00 90.81 92 TYR A N 1
ATOM 750 C CA . TYR A 1 92 ? -4.136 22.617 -1.563 1.00 90.81 92 TYR A CA 1
ATOM 751 C C . TYR A 1 92 ? -5.659 22.480 -1.636 1.00 90.81 92 TYR A C 1
ATOM 753 O O . TYR A 1 92 ? -6.403 23.376 -1.228 1.00 90.81 92 TYR A O 1
ATOM 761 N N . LYS A 1 93 ? -6.117 21.347 -2.159 1.00 91.19 93 LYS A N 1
ATOM 762 C CA . LYS A 1 93 ? -7.523 20.948 -2.169 1.00 91.19 93 LYS A CA 1
ATOM 763 C C . LYS A 1 93 ? -7.625 19.447 -1.930 1.00 91.19 93 LYS A C 1
ATOM 765 O O . LYS A 1 93 ? -7.014 18.678 -2.666 1.00 91.19 93 LYS A O 1
ATOM 770 N N . GLU A 1 94 ? -8.400 19.032 -0.931 1.00 93.31 94 GLU A N 1
ATOM 771 C CA . GLU A 1 94 ? -8.746 17.616 -0.752 1.00 93.31 94 GLU A CA 1
ATOM 772 C C . GLU A 1 94 ? -9.546 17.135 -1.971 1.00 93.31 94 GLU A C 1
ATOM 774 O O . GLU A 1 94 ? -10.522 17.776 -2.365 1.00 93.31 94 GLU A O 1
ATOM 779 N N . ILE A 1 95 ? -9.088 16.046 -2.592 1.00 93.62 95 ILE A N 1
ATOM 780 C CA . ILE A 1 95 ? -9.777 15.408 -3.716 1.00 93.62 95 ILE A CA 1
ATOM 781 C C . ILE A 1 95 ? -10.816 14.447 -3.151 1.00 93.62 95 ILE A C 1
ATOM 783 O O . ILE A 1 95 ? -11.998 14.582 -3.442 1.00 93.62 95 ILE A O 1
ATOM 787 N N . VAL A 1 96 ? -10.366 13.475 -2.352 1.00 94.69 96 VAL A N 1
ATOM 788 C CA . VAL A 1 96 ? -11.218 12.415 -1.806 1.00 94.69 96 VAL A CA 1
ATOM 789 C C . VAL A 1 96 ? -10.517 11.706 -0.649 1.00 94.69 96 VAL A C 1
ATOM 791 O O . VAL A 1 96 ? -9.300 11.508 -0.668 1.00 94.69 96 VAL A O 1
ATOM 794 N N . LYS A 1 97 ? -11.280 11.281 0.360 1.00 94.12 97 LYS A N 1
ATOM 795 C CA . LYS A 1 97 ? -10.790 10.364 1.403 1.00 94.12 97 LYS A CA 1
ATOM 796 C C . LYS A 1 97 ? -10.759 8.945 0.861 1.00 94.12 97 LYS A C 1
ATOM 798 O O . LYS A 1 97 ? -11.708 8.541 0.201 1.00 94.12 97 LYS A O 1
ATOM 803 N N . LEU A 1 98 ? -9.742 8.158 1.207 1.00 94.25 98 LEU A N 1
ATOM 804 C CA . LEU A 1 98 ? -9.564 6.807 0.652 1.00 94.25 98 LEU A CA 1
ATOM 805 C C . LEU A 1 98 ? -10.812 5.926 0.796 1.00 94.25 98 LEU A C 1
ATOM 807 O O . LEU A 1 98 ? -11.236 5.296 -0.165 1.00 94.25 98 LEU A O 1
ATOM 811 N N . ARG A 1 99 ? -11.460 5.962 1.967 1.00 89.56 99 ARG A N 1
ATOM 812 C CA . ARG A 1 99 ? -12.693 5.205 2.248 1.00 89.56 99 ARG A CA 1
ATOM 813 C C . ARG A 1 99 ? -13.893 5.598 1.373 1.00 89.56 99 ARG A C 1
ATOM 815 O O . ARG A 1 99 ? -14.824 4.820 1.231 1.00 89.56 99 ARG A O 1
ATOM 822 N N . ASN A 1 100 ? -13.900 6.818 0.833 1.00 92.50 100 ASN A N 1
ATOM 823 C CA . ASN A 1 100 ? -15.015 7.324 0.038 1.00 92.50 100 ASN A CA 1
ATOM 824 C C . ASN A 1 100 ? -14.860 6.994 -1.459 1.00 92.50 100 ASN A C 1
ATOM 826 O O . ASN A 1 100 ? -15.822 7.172 -2.214 1.00 92.50 100 ASN A O 1
ATOM 830 N N . ILE A 1 101 ? -13.678 6.526 -1.888 1.00 93.81 101 ILE A N 1
ATOM 831 C CA . ILE A 1 101 ? -13.407 6.156 -3.281 1.00 93.81 101 ILE A CA 1
ATOM 832 C C . ILE A 1 101 ? -14.278 4.955 -3.651 1.00 93.81 101 ILE A C 1
ATOM 834 O O . ILE A 1 101 ? -14.165 3.879 -3.059 1.00 93.81 101 ILE A O 1
ATOM 838 N N . THR A 1 102 ? -15.136 5.122 -4.652 1.00 90.25 102 THR A N 1
ATOM 839 C CA . THR A 1 102 ? -16.009 4.045 -5.146 1.00 90.25 102 THR A CA 1
ATOM 840 C C . THR A 1 102 ? -15.383 3.266 -6.287 1.00 90.25 102 THR A C 1
ATOM 842 O O . THR A 1 102 ? -15.678 2.086 -6.450 1.00 90.25 102 THR A O 1
ATOM 845 N N . GLY A 1 103 ? -14.500 3.903 -7.053 1.00 89.94 103 GLY A N 1
ATOM 846 C CA . GLY A 1 103 ? -13.774 3.253 -8.130 1.00 89.94 103 GLY A CA 1
ATOM 847 C C . GLY A 1 103 ? -12.792 4.184 -8.825 1.00 89.94 103 GLY A C 1
ATOM 848 O O . GLY A 1 103 ? -12.864 5.411 -8.701 1.00 89.94 103 GLY A O 1
ATOM 849 N N . LEU A 1 104 ? -11.886 3.561 -9.571 1.00 94.38 104 LEU A N 1
ATOM 850 C CA . LEU A 1 104 ? -10.881 4.211 -10.399 1.00 94.38 104 LEU A CA 1
ATOM 851 C C . LEU A 1 104 ? -11.117 3.802 -11.855 1.00 94.38 104 LEU A C 1
ATOM 853 O O . LEU A 1 104 ? -11.016 2.624 -12.194 1.00 94.38 104 LEU A O 1
ATOM 857 N N . GLU A 1 105 ? -11.425 4.760 -12.724 1.00 94.06 105 GLU A N 1
ATOM 858 C CA . GLU A 1 105 ? -11.599 4.504 -14.157 1.00 94.06 105 GLU A CA 1
ATOM 859 C C . GLU A 1 105 ? -10.301 4.873 -14.890 1.00 94.06 105 GLU A C 1
ATOM 861 O O . GLU A 1 105 ? -9.828 6.012 -14.832 1.00 94.06 105 GLU A O 1
ATOM 866 N N . LYS A 1 106 ? -9.711 3.898 -15.587 1.00 94.44 106 LYS A N 1
ATOM 867 C CA . LYS A 1 106 ? -8.546 4.104 -16.457 1.00 94.44 106 LYS A CA 1
ATOM 868 C C . LYS A 1 106 ? -9.060 4.434 -17.855 1.00 94.44 106 LYS A C 1
ATOM 870 O O . LYS A 1 106 ? -9.482 3.538 -18.579 1.00 94.44 106 LYS A O 1
ATOM 875 N N . ILE A 1 107 ? -9.051 5.712 -18.216 1.00 91.81 107 ILE A N 1
ATOM 876 C CA . ILE A 1 107 ? -9.597 6.199 -19.487 1.00 91.81 107 ILE A CA 1
ATOM 877 C C . ILE A 1 107 ? -8.445 6.624 -20.396 1.00 91.81 107 ILE A C 1
ATOM 879 O O . ILE A 1 107 ? -7.395 7.076 -19.936 1.00 91.81 107 ILE A O 1
ATOM 883 N N . GLN A 1 108 ? -8.645 6.478 -21.700 1.00 88.44 108 GLN A N 1
ATOM 884 C CA . GLN A 1 108 ? -7.794 7.080 -22.712 1.00 88.44 108 GLN A CA 1
ATOM 885 C C . GLN A 1 108 ? -8.606 8.167 -23.415 1.00 88.44 108 GLN A C 1
ATOM 887 O O . GLN A 1 108 ? -9.672 7.903 -23.965 1.00 88.44 108 GLN A O 1
ATOM 892 N N . THR A 1 109 ? -8.141 9.411 -23.330 1.00 82.00 109 THR A N 1
ATOM 893 C CA . THR A 1 109 ? -8.807 10.553 -23.971 1.00 82.00 109 THR A CA 1
ATOM 894 C C . THR A 1 109 ? -8.035 10.961 -25.214 1.00 82.00 109 THR A C 1
ATOM 896 O O . THR A 1 109 ? -6.808 11.040 -25.178 1.00 82.00 109 THR A O 1
ATOM 899 N N . HIS A 1 110 ? -8.737 11.230 -26.310 1.00 78.56 110 HIS A N 1
ATOM 900 C CA . HIS A 1 110 ? -8.117 11.688 -27.549 1.00 78.56 110 HIS A CA 1
ATOM 901 C C . HIS A 1 110 ? -8.269 13.201 -27.675 1.00 78.56 110 HIS A C 1
ATOM 903 O O . HIS A 1 110 ? -9.380 13.728 -27.644 1.00 78.56 110 HIS A O 1
ATOM 909 N N . TRP A 1 111 ? -7.147 13.902 -27.828 1.00 67.50 111 TRP A N 1
ATOM 910 C CA . TRP A 1 111 ? -7.133 15.310 -28.210 1.00 67.50 111 TRP A CA 1
ATOM 911 C C . TRP A 1 111 ? -6.500 15.423 -29.594 1.00 67.50 111 TRP A C 1
ATOM 913 O O . TRP A 1 111 ? -5.290 15.239 -29.753 1.00 67.50 111 TRP A O 1
ATOM 923 N N . TYR A 1 112 ? -7.340 15.677 -30.599 1.00 73.81 112 TYR A N 1
ATOM 924 C CA . TYR A 1 112 ? -7.011 15.613 -32.026 1.00 73.81 112 TYR A CA 1
ATOM 925 C C . TYR A 1 112 ? -6.421 14.249 -32.447 1.00 73.81 112 TYR A C 1
ATOM 927 O O . TYR A 1 112 ? -7.178 13.366 -32.832 1.00 73.81 112 TYR A O 1
ATOM 935 N N . LEU A 1 113 ? -5.099 14.058 -32.344 1.00 73.19 113 LEU A N 1
ATOM 936 C CA . LEU A 1 113 ? -4.368 12.846 -32.762 1.00 73.19 113 LEU A CA 1
ATOM 937 C C . LEU A 1 113 ? -3.559 12.187 -31.630 1.00 73.19 113 LEU A C 1
ATOM 939 O O . LEU A 1 113 ? -2.967 11.131 -31.836 1.00 73.19 113 LEU A O 1
ATOM 943 N N . ILE A 1 114 ? -3.510 12.796 -30.441 1.00 74.56 114 ILE A N 1
ATOM 944 C CA . ILE A 1 114 ? -2.721 12.287 -29.314 1.00 74.56 114 ILE A CA 1
ATOM 945 C C . ILE A 1 114 ? -3.670 11.631 -28.318 1.00 74.56 114 ILE A C 1
ATOM 947 O O . ILE A 1 114 ? -4.585 12.269 -27.790 1.00 74.56 114 ILE A O 1
ATOM 951 N N . ALA A 1 115 ? -3.441 10.347 -28.068 1.00 81.56 115 ALA A N 1
ATOM 952 C CA . ALA A 1 115 ? -4.104 9.619 -27.005 1.00 81.56 115 ALA A CA 1
ATOM 953 C C . ALA A 1 115 ? -3.384 9.900 -25.680 1.00 81.56 115 ALA A C 1
ATOM 955 O O . ALA A 1 115 ? -2.174 9.707 -25.572 1.00 81.56 115 ALA A O 1
ATOM 956 N N . VAL A 1 116 ? -4.119 10.381 -24.681 1.00 84.69 116 VAL A N 1
ATOM 957 C CA . VAL A 1 116 ? -3.581 10.686 -23.355 1.00 84.69 116 VAL A CA 1
ATOM 958 C C . VAL A 1 116 ? -4.256 9.799 -22.326 1.00 84.69 116 VAL A C 1
ATOM 960 O O . VAL A 1 116 ? -5.484 9.774 -22.224 1.00 84.69 116 VAL A O 1
ATOM 963 N N . ASP A 1 117 ? -3.429 9.105 -21.552 1.00 89.88 117 ASP A N 1
ATOM 964 C CA . ASP A 1 117 ? -3.861 8.255 -20.453 1.00 89.88 117 ASP A CA 1
ATOM 965 C C . ASP A 1 117 ? -4.264 9.095 -19.236 1.00 89.88 117 ASP A C 1
ATOM 967 O O . ASP A 1 117 ? -3.507 9.931 -18.728 1.00 89.88 117 ASP A O 1
ATOM 971 N N . VAL A 1 118 ? -5.494 8.864 -18.783 1.00 92.44 118 VAL A N 1
ATOM 972 C CA . VAL A 1 118 ? -6.181 9.641 -17.756 1.00 92.44 118 VAL A CA 1
ATOM 973 C C . VAL A 1 118 ? -6.715 8.707 -16.676 1.00 92.44 118 VAL A C 1
ATOM 975 O O . VAL A 1 118 ? -7.242 7.631 -16.965 1.00 92.44 118 VAL A O 1
ATOM 978 N N . LEU A 1 119 ? -6.581 9.122 -15.419 1.00 96.00 119 LEU A N 1
ATOM 979 C CA . LEU A 1 119 ? -7.201 8.457 -14.280 1.00 96.00 119 LEU A CA 1
ATOM 980 C C . LEU A 1 119 ? -8.376 9.298 -13.793 1.00 96.00 119 LEU A C 1
ATOM 982 O O . LEU A 1 119 ? -8.203 10.480 -13.487 1.00 96.00 119 LEU A O 1
ATOM 986 N N . VAL A 1 120 ? -9.551 8.685 -13.706 1.00 95.12 120 VAL A N 1
ATOM 987 C CA . VAL A 1 120 ? -10.734 9.300 -13.105 1.00 95.12 120 VAL A CA 1
ATOM 988 C C . VAL A 1 120 ? -11.005 8.643 -11.762 1.00 95.12 120 VAL A C 1
ATOM 990 O O . VAL A 1 120 ? -11.075 7.419 -11.653 1.00 95.12 120 VAL A O 1
ATOM 993 N N . ILE A 1 121 ? -11.148 9.474 -10.737 1.00 95.12 121 ILE A N 1
ATOM 994 C CA . ILE A 1 121 ? -11.371 9.071 -9.353 1.00 95.12 121 ILE A CA 1
ATOM 995 C C . ILE A 1 121 ? -12.818 9.401 -8.998 1.00 95.12 121 ILE A C 1
ATOM 997 O O . ILE A 1 121 ? -13.225 10.565 -9.055 1.00 95.12 121 ILE A O 1
ATOM 1001 N N . ASN A 1 122 ? -13.589 8.369 -8.651 1.00 92.19 122 ASN A N 1
ATOM 1002 C CA . ASN A 1 122 ? -14.999 8.489 -8.297 1.00 92.19 122 ASN A CA 1
ATOM 1003 C C . ASN A 1 122 ? -15.177 8.549 -6.773 1.00 92.19 122 ASN A C 1
ATOM 1005 O O . ASN A 1 122 ? -14.644 7.709 -6.044 1.00 92.19 122 ASN A O 1
ATOM 1009 N N . ASP A 1 123 ? -15.968 9.513 -6.303 1.00 89.00 123 ASP A N 1
ATOM 1010 C CA . ASP A 1 123 ? -16.276 9.727 -4.887 1.00 89.00 123 ASP A CA 1
ATOM 1011 C C . ASP A 1 123 ? -17.767 9.487 -4.590 1.00 89.00 123 ASP A C 1
ATOM 1013 O O . ASP A 1 123 ? -18.650 10.088 -5.212 1.00 89.00 123 ASP A O 1
ATOM 1017 N N . SER A 1 124 ? -18.047 8.637 -3.599 1.00 80.19 124 SER A N 1
ATOM 1018 C CA . SER A 1 124 ? -19.408 8.387 -3.097 1.00 80.19 124 SER A CA 1
ATOM 1019 C C . SER A 1 124 ? -20.043 9.606 -2.429 1.00 80.19 124 SER A C 1
ATOM 1021 O O . SER A 1 124 ? -21.254 9.792 -2.543 1.00 80.19 124 SER A O 1
ATOM 1023 N N . ALA A 1 125 ? -19.257 10.434 -1.735 1.00 70.75 125 ALA A N 1
ATOM 1024 C CA . ALA A 1 125 ? -19.776 11.504 -0.887 1.00 70.75 125 ALA A CA 1
ATOM 1025 C C . ALA A 1 125 ? -20.275 12.708 -1.694 1.00 70.75 125 ALA A C 1
ATOM 1027 O O . ALA A 1 125 ? -21.264 13.341 -1.323 1.00 70.75 125 ALA A O 1
ATOM 1028 N N . HIS A 1 126 ? -19.599 13.025 -2.799 1.00 67.38 126 HIS A N 1
ATOM 1029 C CA . HIS A 1 126 ? -19.856 14.254 -3.548 1.00 67.38 126 HIS A CA 1
ATOM 1030 C C . HIS A 1 126 ? -20.425 14.027 -4.953 1.00 67.38 126 HIS A C 1
ATOM 1032 O O . HIS A 1 126 ? -20.825 14.999 -5.587 1.00 67.38 126 HIS A O 1
ATOM 1038 N N . LYS A 1 127 ? -20.487 12.781 -5.457 1.00 68.12 127 LYS A N 1
ATOM 1039 C CA . LYS A 1 127 ? -20.808 12.465 -6.871 1.00 68.12 127 LYS A CA 1
ATOM 1040 C C . LYS A 1 127 ? -19.947 13.245 -7.884 1.00 68.12 127 LYS A C 1
ATOM 1042 O O . LYS A 1 127 ? -20.300 13.343 -9.057 1.00 68.12 127 LYS A O 1
ATOM 1047 N N . VAL A 1 128 ? -18.828 13.815 -7.437 1.00 70.56 128 VAL A N 1
ATOM 1048 C CA . VAL A 1 128 ? -17.889 14.563 -8.269 1.00 70.56 128 VAL A CA 1
ATOM 1049 C C . VAL A 1 128 ? -16.846 13.581 -8.780 1.00 70.56 128 VAL A C 1
ATOM 1051 O O . VAL A 1 128 ? -16.270 12.818 -8.006 1.00 70.56 128 VAL A O 1
ATOM 1054 N N . LYS A 1 129 ? -16.609 13.611 -10.091 1.00 87.00 129 LYS A N 1
ATOM 1055 C CA . LYS A 1 129 ? -15.486 12.920 -10.721 1.00 87.00 129 LYS A CA 1
ATOM 1056 C C . LYS A 1 129 ? -14.282 13.853 -10.710 1.00 87.00 129 LYS A C 1
ATOM 1058 O O . LYS A 1 129 ? -14.418 15.018 -11.076 1.00 87.00 129 LYS A O 1
ATOM 1063 N N . PHE A 1 130 ? -13.130 13.350 -10.279 1.00 92.69 130 PHE A N 1
ATOM 1064 C CA . PHE A 1 130 ? -11.865 14.066 -10.400 1.00 92.69 130 PHE A CA 1
ATOM 1065 C C . PHE A 1 130 ? -10.978 13.393 -11.441 1.00 92.69 130 PHE A C 1
ATOM 1067 O O . PHE A 1 130 ? -10.711 12.195 -11.353 1.00 92.69 130 PHE A O 1
ATOM 1074 N N . THR A 1 131 ? -10.497 14.178 -12.395 1.00 94.44 131 THR A N 1
ATOM 1075 C CA . THR A 1 131 ? -9.753 13.709 -13.561 1.00 94.44 131 THR A CA 1
ATOM 1076 C C . THR A 1 131 ? -8.300 14.167 -13.494 1.00 94.44 131 THR A C 1
ATOM 1078 O O . THR A 1 131 ? -8.006 15.352 -13.305 1.00 94.44 131 THR A O 1
ATOM 1081 N N . ALA A 1 132 ? -7.378 13.222 -13.679 1.00 95.06 132 ALA A N 1
ATOM 1082 C CA . ALA A 1 132 ? -5.939 13.437 -13.624 1.00 95.06 132 ALA A CA 1
ATOM 1083 C C . ALA A 1 132 ? -5.246 12.906 -14.886 1.00 95.06 132 ALA A C 1
ATOM 1085 O O . ALA A 1 132 ? -5.298 11.713 -15.188 1.00 95.06 132 ALA A O 1
ATOM 1086 N N . TRP A 1 133 ? -4.545 13.782 -15.609 1.00 94.94 133 TRP A N 1
ATOM 1087 C CA . TRP A 1 133 ? -3.815 13.434 -16.831 1.00 94.94 133 TRP A CA 1
ATOM 1088 C C . TRP A 1 133 ? -2.408 12.940 -16.483 1.00 94.94 133 TRP A C 1
ATOM 1090 O O . TRP A 1 133 ? -1.419 13.649 -16.666 1.00 94.94 133 TRP A O 1
ATOM 1100 N N . LEU A 1 134 ? -2.346 11.724 -15.941 1.00 92.94 134 LEU A N 1
ATOM 1101 C CA . LEU A 1 134 ? -1.129 11.099 -15.415 1.00 92.94 134 LEU A CA 1
ATOM 1102 C C . LEU A 1 134 ? -0.224 10.479 -16.488 1.00 92.94 134 LEU A C 1
ATOM 1104 O O . LEU A 1 134 ? 0.924 10.159 -16.187 1.00 92.94 134 LEU A O 1
ATOM 1108 N N . LYS A 1 135 ? -0.702 10.339 -17.733 1.00 92.19 135 LYS A N 1
ATOM 1109 C CA . LYS A 1 135 ? 0.072 9.766 -18.845 1.00 92.19 135 LYS A CA 1
ATOM 1110 C C . LYS A 1 135 ? 0.623 8.382 -18.453 1.00 92.19 135 LYS A C 1
ATOM 1112 O O . LYS A 1 135 ? -0.134 7.537 -17.982 1.00 92.19 135 LYS A O 1
ATOM 1117 N N . GLU A 1 136 ? 1.929 8.175 -18.595 1.00 90.75 136 GLU A N 1
ATOM 1118 C CA . GLU A 1 136 ? 2.642 6.933 -18.277 1.00 90.75 136 GLU A CA 1
ATOM 1119 C C . GLU A 1 136 ? 2.486 6.508 -16.805 1.00 90.75 136 GLU A C 1
ATOM 1121 O O . GLU A 1 136 ? 2.468 5.315 -16.505 1.00 90.75 136 GLU A O 1
ATOM 1126 N N . GLU A 1 137 ? 2.260 7.451 -15.881 1.00 93.12 137 GLU A N 1
ATOM 1127 C CA . GLU A 1 137 ? 2.058 7.133 -14.463 1.00 93.12 137 GLU A CA 1
ATOM 1128 C C . GLU A 1 137 ? 0.613 6.691 -14.141 1.00 93.12 137 GLU A C 1
ATOM 1130 O O . GLU A 1 137 ? 0.330 6.289 -13.015 1.00 93.12 137 GLU A O 1
ATOM 1135 N N . ARG A 1 138 ? -0.342 6.721 -15.090 1.00 95.44 138 ARG A N 1
ATOM 1136 C CA . ARG A 1 138 ? -1.761 6.391 -14.807 1.00 95.44 138 ARG A CA 1
ATOM 1137 C C . ARG A 1 138 ? -1.904 5.039 -14.109 1.00 95.44 138 ARG A C 1
ATOM 1139 O O . ARG A 1 138 ? -2.633 4.912 -13.126 1.00 95.44 138 ARG A O 1
ATOM 1146 N N . ASN A 1 139 ? -1.240 4.020 -14.649 1.00 94.62 139 ASN A N 1
ATOM 1147 C CA . ASN A 1 139 ? -1.380 2.655 -14.157 1.00 94.62 139 ASN A CA 1
ATOM 1148 C C . ASN A 1 139 ? -0.723 2.473 -12.787 1.00 94.62 139 ASN A C 1
ATOM 1150 O O . ASN A 1 139 ? -1.301 1.786 -11.949 1.00 94.62 139 ASN A O 1
ATOM 1154 N N . SER A 1 140 ? 0.427 3.110 -12.545 1.00 95.62 140 SER A N 1
ATOM 1155 C CA . SER A 1 140 ? 1.102 3.037 -11.250 1.00 95.62 140 SER A CA 1
ATOM 1156 C C . SER A 1 140 ? 0.258 3.693 -10.164 1.00 95.62 140 SER A C 1
ATOM 1158 O O . SER A 1 140 ? -0.063 3.045 -9.173 1.00 95.62 140 SER A O 1
ATOM 1160 N N . TRP A 1 141 ? -0.232 4.911 -10.397 1.00 97.38 141 TRP A N 1
ATOM 1161 C CA . TRP A 1 141 ? -1.132 5.598 -9.469 1.00 97.38 141 TRP A CA 1
ATOM 1162 C C . TRP A 1 141 ? -2.400 4.807 -9.171 1.00 97.38 141 TRP A C 1
ATOM 1164 O O . TRP A 1 141 ? -2.807 4.737 -8.016 1.00 97.38 141 TRP A O 1
ATOM 1174 N N . ALA A 1 142 ? -3.010 4.185 -10.182 1.00 97.12 142 ALA A N 1
ATOM 1175 C CA . ALA A 1 142 ? -4.199 3.371 -9.965 1.00 97.12 142 ALA A CA 1
ATOM 1176 C C . ALA A 1 142 ? -3.930 2.194 -9.011 1.00 97.12 142 ALA A C 1
ATOM 1178 O O . ALA A 1 142 ? -4.739 1.945 -8.126 1.00 97.12 142 ALA A O 1
ATOM 1179 N N . ILE A 1 143 ? -2.790 1.508 -9.159 1.00 97.19 143 ILE A N 1
ATOM 1180 C CA . ILE A 1 143 ? -2.400 0.393 -8.282 1.00 97.19 143 ILE A CA 1
ATOM 1181 C C . ILE A 1 143 ? -2.150 0.890 -6.850 1.00 97.19 143 ILE A C 1
ATOM 1183 O O . ILE A 1 143 ? -2.657 0.300 -5.899 1.00 97.19 143 ILE A O 1
ATOM 1187 N N . LEU A 1 144 ? -1.410 1.993 -6.688 1.00 98.19 144 LEU A N 1
ATOM 1188 C CA . LEU A 1 144 ? -1.085 2.549 -5.368 1.00 98.19 144 LEU A CA 1
ATOM 1189 C C . LEU A 1 144 ? -2.335 3.025 -4.617 1.00 98.19 144 LEU A C 1
ATOM 1191 O O . LEU A 1 144 ? -2.492 2.749 -3.428 1.00 98.19 144 LEU A O 1
ATOM 1195 N N . ILE A 1 145 ? -3.233 3.732 -5.311 1.00 98.06 145 ILE A N 1
ATOM 1196 C CA . ILE A 1 145 ? -4.486 4.210 -4.720 1.00 98.06 145 ILE A CA 1
ATOM 1197 C C . ILE A 1 145 ? -5.376 3.025 -4.343 1.00 98.06 145 ILE A C 1
ATOM 1199 O O . ILE A 1 145 ? -5.942 3.037 -3.251 1.00 98.06 145 ILE A O 1
ATOM 1203 N N . GLU A 1 146 ? -5.493 2.014 -5.209 1.00 97.19 146 GLU A N 1
ATOM 1204 C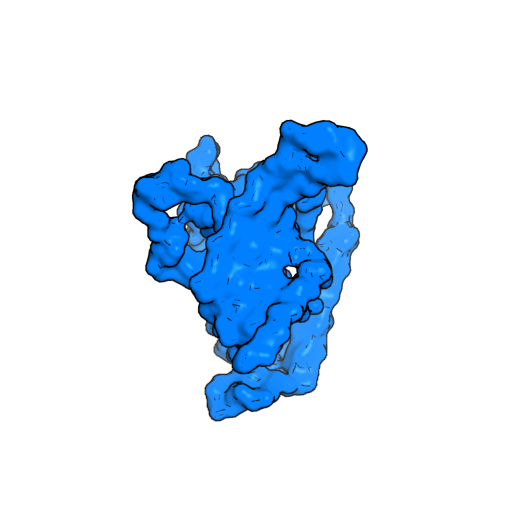 CA . GLU A 1 146 ? -6.350 0.858 -4.942 1.00 97.19 146 GLU A CA 1
ATOM 1205 C C . GLU A 1 146 ? -5.847 0.039 -3.753 1.00 97.19 146 GLU A C 1
ATOM 1207 O O . GLU A 1 146 ? -6.644 -0.298 -2.883 1.00 97.19 146 GLU A O 1
ATOM 1212 N N . GLU A 1 147 ? -4.537 -0.195 -3.633 1.00 97.94 147 GLU A N 1
ATOM 1213 C CA . GLU A 1 147 ? -3.986 -0.927 -2.488 1.00 97.94 147 GLU A CA 1
ATOM 1214 C C . GLU A 1 147 ? -4.202 -0.175 -1.169 1.00 97.94 147 GLU A C 1
ATOM 1216 O O . GLU A 1 147 ? -4.635 -0.765 -0.174 1.00 97.94 147 GLU A O 1
ATOM 1221 N N . MET A 1 148 ? -3.977 1.143 -1.160 1.00 97.75 148 MET A N 1
ATOM 1222 C CA . MET A 1 148 ? -4.195 1.959 0.034 1.00 97.75 148 MET A CA 1
ATOM 1223 C C . MET A 1 148 ? -5.682 2.025 0.418 1.00 97.75 148 MET A C 1
ATOM 1225 O O . MET A 1 148 ? -6.047 1.896 1.591 1.00 97.75 148 MET A O 1
ATOM 1229 N N . ARG A 1 149 ? -6.560 2.193 -0.579 1.00 96.31 149 ARG A N 1
ATOM 1230 C CA . ARG A 1 149 ? -8.017 2.139 -0.416 1.00 96.31 149 ARG A CA 1
ATOM 1231 C C . ARG A 1 149 ? -8.444 0.788 0.148 1.00 96.31 149 ARG A C 1
ATOM 1233 O O . ARG A 1 149 ? -9.220 0.753 1.102 1.00 96.31 149 ARG A O 1
ATOM 1240 N N . ALA A 1 150 ? -7.934 -0.304 -0.409 1.00 96.19 150 ALA A N 1
ATOM 1241 C CA . ALA A 1 150 ? -8.291 -1.646 0.006 1.00 96.19 150 ALA A CA 1
ATOM 1242 C C . ALA A 1 150 ? -7.872 -1.917 1.454 1.00 96.19 150 ALA A C 1
ATOM 1244 O O . ALA A 1 150 ? -8.686 -2.386 2.247 1.00 96.19 150 ALA A O 1
ATOM 1245 N N . GLY A 1 151 ? -6.660 -1.518 1.847 1.00 96.25 151 GLY A N 1
ATOM 1246 C CA . GLY A 1 151 ? -6.221 -1.585 3.243 1.00 96.25 151 GLY A CA 1
ATOM 1247 C C . GLY A 1 151 ? -7.139 -0.812 4.190 1.00 96.25 151 GLY A C 1
ATOM 1248 O O . GLY A 1 151 ? -7.476 -1.295 5.274 1.00 96.25 151 GLY A O 1
ATOM 1249 N N . LYS A 1 152 ? -7.621 0.363 3.762 1.00 94.31 152 LYS A N 1
ATOM 1250 C CA . LYS A 1 152 ? -8.564 1.163 4.550 1.00 94.31 152 LYS A CA 1
ATOM 1251 C C . LYS A 1 152 ? -9.923 0.476 4.714 1.00 94.31 152 LYS A C 1
ATOM 1253 O O . LYS A 1 152 ? -10.441 0.437 5.828 1.00 94.31 152 LYS A O 1
ATOM 1258 N N . VAL A 1 153 ? -10.470 -0.088 3.638 1.00 93.06 153 VAL A N 1
ATOM 1259 C CA . VAL A 1 153 ? -11.742 -0.830 3.664 1.00 93.06 153 VAL A CA 1
ATOM 1260 C C . VAL A 1 153 ? -11.626 -2.088 4.527 1.00 93.06 153 VAL A C 1
ATOM 1262 O O . VAL A 1 153 ? -12.492 -2.332 5.361 1.00 93.06 153 VAL A O 1
ATOM 1265 N N . VAL A 1 154 ? -10.538 -2.854 4.396 1.00 93.88 154 VAL A N 1
ATOM 1266 C CA . VAL A 1 154 ? -10.289 -4.052 5.217 1.00 93.88 154 VAL A CA 1
ATOM 1267 C C . VAL A 1 154 ? -10.167 -3.690 6.693 1.00 93.88 154 VAL A C 1
ATOM 1269 O O . VAL A 1 154 ? -10.748 -4.372 7.539 1.00 93.88 154 VAL A O 1
ATOM 1272 N N . SER A 1 155 ? -9.468 -2.597 7.006 1.00 93.19 155 SER A N 1
ATOM 1273 C CA . SER A 1 155 ? -9.332 -2.111 8.377 1.00 93.19 155 SER A CA 1
ATOM 1274 C C . SER A 1 155 ? -10.684 -1.802 9.021 1.00 93.19 155 SER A C 1
ATOM 1276 O O . SER A 1 155 ? -10.948 -2.211 10.151 1.00 93.19 155 SER A O 1
ATOM 1278 N N . GLU A 1 156 ? -11.569 -1.124 8.287 1.00 91.12 156 GLU A N 1
ATOM 1279 C CA . GLU A 1 156 ? -12.905 -0.766 8.770 1.00 91.12 156 GLU A CA 1
ATOM 1280 C C . GLU A 1 156 ? -13.829 -1.989 8.865 1.00 91.12 156 GLU A C 1
ATOM 1282 O O . GLU A 1 156 ? -14.485 -2.173 9.891 1.00 91.12 156 GLU A O 1
ATOM 1287 N N . ALA A 1 157 ? -13.834 -2.853 7.846 1.00 90.31 157 ALA A N 1
ATOM 1288 C CA . ALA A 1 157 ? -14.687 -4.040 7.785 1.00 90.31 157 ALA A CA 1
ATOM 1289 C C . ALA A 1 157 ? -14.324 -5.092 8.843 1.00 90.31 157 ALA A C 1
ATOM 1291 O O . ALA A 1 157 ? -15.204 -5.727 9.416 1.00 90.31 157 ALA A O 1
ATOM 1292 N N . THR A 1 158 ? -13.030 -5.265 9.127 1.00 90.25 158 THR A N 1
ATOM 1293 C CA . THR A 1 158 ? -12.535 -6.314 10.035 1.00 90.25 158 THR A CA 1
ATOM 1294 C C . THR A 1 158 ? -12.080 -5.791 11.396 1.00 90.25 158 THR A C 1
ATOM 1296 O O . THR A 1 158 ? -11.562 -6.567 12.194 1.00 90.25 158 THR A O 1
ATOM 1299 N N . ARG A 1 159 ? -12.261 -4.490 11.675 1.00 89.19 159 ARG A N 1
ATOM 1300 C CA . ARG A 1 159 ? -11.789 -3.817 12.904 1.00 89.19 159 ARG A CA 1
ATOM 1301 C C . ARG A 1 159 ? -10.304 -4.073 13.202 1.00 89.19 159 ARG A C 1
ATOM 1303 O O . ARG A 1 159 ? -9.892 -4.125 14.363 1.00 89.19 159 ARG A O 1
ATOM 1310 N N . ASP A 1 160 ? -9.514 -4.222 12.143 1.00 89.06 160 ASP A N 1
ATOM 1311 C CA . ASP A 1 160 ? -8.071 -4.432 12.185 1.00 89.06 160 ASP A CA 1
ATOM 1312 C C . ASP A 1 160 ? -7.357 -3.131 11.818 1.00 89.06 160 ASP A C 1
ATOM 1314 O O . ASP A 1 160 ? -7.208 -2.772 10.648 1.00 89.06 160 ASP A O 1
ATOM 1318 N N . PHE A 1 161 ? -6.920 -2.378 12.821 1.00 86.38 161 PHE A N 1
ATOM 1319 C CA . PHE A 1 161 ? -6.246 -1.100 12.582 1.00 86.38 161 PHE A CA 1
ATOM 1320 C C . PHE A 1 161 ? -4.822 -1.265 12.033 1.00 86.38 161 PHE A C 1
ATOM 1322 O O . PHE A 1 161 ? -4.274 -0.317 11.468 1.00 86.38 161 PHE A O 1
ATOM 1329 N N . THR A 1 162 ? -4.240 -2.464 12.117 1.00 88.38 162 THR A N 1
ATOM 1330 C CA . THR A 1 162 ? -2.890 -2.736 11.604 1.00 88.38 162 THR A CA 1
ATOM 1331 C C . THR A 1 162 ? -2.856 -2.830 10.079 1.00 88.38 162 THR A C 1
ATOM 1333 O O . THR A 1 162 ? -1.832 -2.518 9.466 1.00 88.38 162 THR A O 1
ATOM 1336 N N . ALA A 1 163 ? -4.001 -3.132 9.454 1.00 92.25 163 ALA A N 1
ATOM 1337 C CA . ALA A 1 163 ? -4.148 -3.192 8.002 1.00 92.25 163 ALA A CA 1
ATOM 1338 C C . ALA A 1 163 ? -3.759 -1.875 7.302 1.00 92.25 163 ALA A C 1
ATOM 1340 O O . ALA A 1 163 ? -3.199 -1.907 6.211 1.00 92.25 163 ALA A O 1
ATOM 1341 N N . ILE A 1 164 ? -3.976 -0.714 7.937 1.00 94.06 164 ILE A N 1
ATOM 1342 C CA . ILE A 1 164 ? -3.564 0.586 7.377 1.00 94.06 164 ILE A CA 1
ATOM 1343 C C . ILE A 1 164 ? -2.036 0.678 7.308 1.00 94.06 164 ILE A C 1
ATOM 1345 O O . ILE A 1 164 ? -1.492 1.040 6.269 1.00 94.06 164 ILE A O 1
ATOM 1349 N N . GLY A 1 165 ? -1.338 0.315 8.389 1.00 93.38 165 GLY A N 1
ATOM 1350 C CA . GLY A 1 165 ? 0.127 0.332 8.431 1.00 93.38 165 GLY A CA 1
ATOM 1351 C C . GLY A 1 165 ? 0.750 -0.648 7.432 1.00 93.38 165 GLY A C 1
ATOM 1352 O O . GLY A 1 165 ? 1.705 -0.302 6.738 1.00 93.38 165 GLY A O 1
ATOM 1353 N N . GLN A 1 166 ? 0.163 -1.840 7.294 1.00 93.69 166 GLN A N 1
ATOM 1354 C CA . GLN A 1 166 ? 0.577 -2.815 6.281 1.00 93.69 166 GLN A CA 1
ATOM 1355 C C . GLN A 1 166 ? 0.322 -2.302 4.856 1.00 93.69 166 GLN A C 1
ATOM 1357 O O . GLN A 1 166 ? 1.173 -2.467 3.987 1.00 93.69 166 GLN A O 1
ATOM 1362 N N . ALA A 1 167 ? -0.807 -1.633 4.605 1.00 96.75 167 ALA A N 1
ATOM 1363 C CA . ALA A 1 167 ? -1.113 -1.071 3.292 1.00 96.75 167 ALA A CA 1
ATOM 1364 C C . ALA A 1 167 ? -0.157 0.069 2.924 1.00 96.75 167 ALA A C 1
ATOM 1366 O O . ALA A 1 167 ? 0.336 0.104 1.801 1.00 96.75 167 ALA A O 1
ATOM 1367 N N . VAL A 1 168 ? 0.182 0.943 3.879 1.00 97.00 168 VAL A N 1
ATOM 1368 C CA . VAL A 1 168 ? 1.222 1.972 3.711 1.00 97.00 168 VAL A CA 1
ATOM 1369 C C . VAL A 1 168 ? 2.540 1.336 3.270 1.00 97.00 168 VAL A C 1
ATOM 1371 O O . VAL A 1 168 ? 3.153 1.775 2.298 1.00 97.00 168 VAL A O 1
ATOM 1374 N N . GLN A 1 169 ? 2.959 0.268 3.947 1.00 96.19 169 GLN A N 1
ATOM 1375 C CA . GLN A 1 169 ? 4.181 -0.447 3.601 1.00 96.19 169 GLN A CA 1
ATOM 1376 C C . GLN A 1 169 ? 4.108 -1.104 2.217 1.00 96.19 169 GLN A C 1
ATOM 1378 O O . GLN A 1 169 ? 5.057 -0.976 1.442 1.00 96.19 169 GLN A O 1
ATOM 1383 N N . ASN A 1 170 ? 2.989 -1.753 1.881 1.00 97.31 170 ASN A N 1
ATOM 1384 C CA . ASN A 1 170 ? 2.769 -2.328 0.555 1.00 97.31 170 ASN A CA 1
ATOM 1385 C C . ASN A 1 170 ? 2.862 -1.247 -0.525 1.00 97.31 170 ASN A C 1
ATOM 1387 O O . ASN A 1 170 ? 3.598 -1.427 -1.483 1.00 97.31 170 ASN A O 1
ATOM 1391 N N . VAL A 1 171 ? 2.191 -0.106 -0.355 1.00 98.12 171 VAL A N 1
ATOM 1392 C CA . VAL A 1 171 ? 2.191 1.010 -1.317 1.00 98.12 171 VAL A CA 1
ATOM 1393 C C . VAL A 1 171 ? 3.606 1.528 -1.571 1.00 98.12 171 VAL A C 1
ATOM 1395 O O . VAL A 1 171 ? 4.004 1.664 -2.726 1.00 98.12 171 VAL A O 1
ATOM 1398 N N . LEU A 1 172 ? 4.397 1.763 -0.519 1.00 98.06 172 LEU A N 1
ATOM 1399 C CA . LEU A 1 172 ? 5.779 2.237 -0.664 1.00 98.06 172 LEU A CA 1
ATOM 1400 C C . LEU A 1 172 ? 6.673 1.214 -1.388 1.00 98.06 172 LEU A C 1
ATOM 1402 O O . LEU A 1 172 ? 7.518 1.587 -2.202 1.00 98.06 172 LEU A O 1
ATOM 1406 N N . LEU A 1 173 ? 6.484 -0.081 -1.117 1.00 98.19 173 LEU A N 1
ATOM 1407 C CA . LEU A 1 173 ? 7.218 -1.152 -1.795 1.00 98.19 173 LEU A CA 1
ATOM 1408 C C . LEU A 1 173 ? 6.768 -1.339 -3.246 1.00 98.19 173 LEU A C 1
ATOM 1410 O O . LEU A 1 173 ? 7.614 -1.491 -4.122 1.00 98.19 173 LEU A O 1
ATOM 1414 N N . VAL A 1 174 ? 5.462 -1.301 -3.512 1.00 98.31 174 VAL A N 1
ATOM 1415 C CA . VAL A 1 174 ? 4.883 -1.386 -4.858 1.00 98.31 174 VAL A CA 1
ATOM 1416 C C . VAL A 1 174 ? 5.399 -0.240 -5.718 1.00 98.31 174 VAL A C 1
ATOM 1418 O O . VAL A 1 174 ? 5.842 -0.476 -6.838 1.00 98.31 174 VAL A O 1
ATOM 1421 N N . ASP A 1 175 ? 5.411 0.986 -5.196 1.00 98.19 175 ASP A N 1
ATOM 1422 C CA . ASP A 1 175 ? 5.960 2.143 -5.902 1.00 98.19 175 ASP A CA 1
ATOM 1423 C C . ASP A 1 175 ? 7.453 1.955 -6.227 1.00 98.19 175 ASP A C 1
ATOM 1425 O O . ASP A 1 175 ? 7.874 2.183 -7.364 1.00 98.19 175 ASP A O 1
ATOM 1429 N N . ALA A 1 176 ? 8.247 1.457 -5.273 1.00 98.19 176 ALA A N 1
ATOM 1430 C CA . ALA A 1 176 ? 9.654 1.140 -5.510 1.00 98.19 176 ALA A CA 1
ATOM 1431 C C . ALA A 1 176 ? 9.838 0.034 -6.567 1.00 98.19 176 ALA A C 1
ATOM 1433 O O . ALA A 1 176 ? 10.714 0.152 -7.424 1.00 98.19 176 ALA A O 1
ATOM 1434 N N . VAL A 1 177 ? 9.010 -1.017 -6.557 1.00 98.19 177 VAL A N 1
ATOM 1435 C CA . VAL A 1 177 ? 9.028 -2.086 -7.574 1.00 98.19 177 VAL A CA 1
ATOM 1436 C C . VAL A 1 177 ? 8.673 -1.533 -8.951 1.00 98.19 177 VAL A C 1
ATOM 1438 O O . VAL A 1 177 ? 9.372 -1.821 -9.922 1.00 98.19 177 VAL A O 1
ATOM 1441 N N . ILE A 1 178 ? 7.638 -0.696 -9.046 1.00 97.75 178 ILE A N 1
ATOM 1442 C CA . ILE A 1 178 ? 7.211 -0.105 -10.316 1.00 97.75 178 ILE A CA 1
ATOM 1443 C C . ILE A 1 178 ? 8.296 0.797 -10.904 1.00 97.75 178 ILE A C 1
ATOM 1445 O O . ILE A 1 178 ? 8.580 0.707 -12.100 1.00 97.75 178 ILE A O 1
ATOM 1449 N N . ARG A 1 179 ? 8.901 1.660 -10.077 1.00 97.06 179 ARG A N 1
ATOM 1450 C CA . ARG A 1 179 ? 9.933 2.604 -10.525 1.00 97.06 179 ARG A CA 1
ATOM 1451 C C . ARG A 1 179 ? 11.247 1.909 -10.858 1.00 97.06 179 ARG A C 1
ATOM 1453 O O . ARG A 1 179 ? 11.811 2.183 -11.911 1.00 97.06 179 ARG A O 1
ATOM 1460 N N . SER A 1 180 ? 11.685 0.952 -10.042 1.00 97.69 180 SER A N 1
ATOM 1461 C CA . SER A 1 180 ? 12.885 0.165 -10.359 1.00 97.69 180 SER A CA 1
ATOM 1462 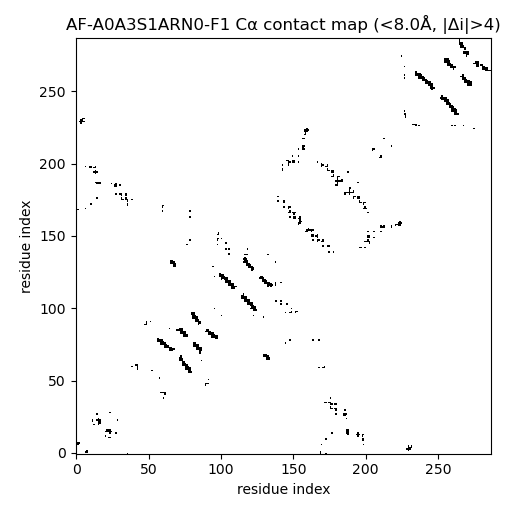C C . SER A 1 180 ? 12.716 -0.681 -11.617 1.00 97.69 180 SER A C 1
ATOM 1464 O O . SER A 1 180 ? 13.656 -0.816 -12.390 1.00 97.69 180 SER A O 1
ATOM 1466 N N . GLY A 1 181 ? 11.502 -1.177 -11.870 1.00 96.25 181 GLY A N 1
ATOM 1467 C CA . GLY A 1 181 ? 11.178 -1.955 -13.062 1.00 96.25 181 GLY A CA 1
ATOM 1468 C C . GLY A 1 181 ? 11.237 -1.158 -14.366 1.00 96.25 181 GLY A C 1
ATOM 1469 O O . GLY A 1 181 ? 11.156 -1.756 -15.432 1.00 96.25 181 GLY A O 1
ATOM 1470 N N . GLN A 1 182 ? 11.387 0.169 -14.318 1.00 94.94 182 GLN A N 1
ATOM 1471 C CA . GLN A 1 182 ? 11.614 0.972 -15.524 1.00 94.94 182 GLN A CA 1
ATOM 1472 C C . GLN A 1 182 ? 13.034 0.796 -16.082 1.00 94.94 182 GLN A C 1
ATOM 1474 O O . GLN A 1 182 ? 13.245 1.016 -17.270 1.00 94.94 182 GLN A O 1
ATOM 1479 N N . ASP A 1 183 ? 14.003 0.370 -15.263 1.00 96.31 183 ASP A N 1
ATOM 1480 C CA . ASP A 1 183 ? 15.356 0.063 -15.733 1.00 96.31 183 ASP A CA 1
ATOM 1481 C C . ASP A 1 183 ? 15.384 -1.323 -16.391 1.00 96.31 183 ASP A C 1
ATOM 1483 O O . ASP A 1 183 ? 15.121 -2.341 -15.744 1.00 96.31 183 ASP A O 1
ATOM 1487 N N . GLU A 1 184 ? 15.746 -1.351 -17.676 1.00 95.81 184 GLU A N 1
ATOM 1488 C CA . GLU A 1 184 ? 15.786 -2.545 -18.531 1.00 95.81 184 GLU A CA 1
ATOM 1489 C C . GLU A 1 184 ? 16.673 -3.679 -17.995 1.00 95.81 184 GLU A C 1
ATOM 1491 O O . GLU A 1 184 ? 16.476 -4.843 -18.351 1.00 95.81 184 GLU A O 1
ATOM 1496 N N . ARG A 1 185 ? 17.648 -3.361 -17.133 1.00 95.06 185 ARG A N 1
ATOM 1497 C CA . ARG A 1 185 ? 18.574 -4.335 -16.535 1.00 95.06 185 ARG A CA 1
ATOM 1498 C C . ARG A 1 185 ? 18.004 -5.032 -15.304 1.00 95.06 185 ARG A C 1
ATOM 1500 O O . ARG A 1 185 ? 18.614 -5.981 -14.819 1.00 95.06 185 ARG A O 1
ATOM 1507 N N . THR A 1 186 ? 16.880 -4.564 -14.765 1.00 95.69 186 THR A N 1
ATOM 1508 C CA . THR A 1 186 ? 16.258 -5.202 -13.599 1.00 95.69 186 THR A CA 1
ATOM 1509 C C . THR A 1 186 ? 15.501 -6.463 -13.993 1.00 95.69 186 THR A C 1
ATOM 1511 O O . THR A 1 186 ? 14.877 -6.554 -15.051 1.00 95.69 186 THR A O 1
ATOM 1514 N N . THR A 1 187 ? 15.525 -7.458 -13.109 1.00 93.50 187 THR A N 1
ATOM 1515 C CA . THR A 1 187 ? 14.929 -8.779 -13.355 1.00 93.50 187 THR A CA 1
ATOM 1516 C C . THR A 1 187 ? 13.429 -8.703 -13.667 1.00 93.50 187 THR A C 1
ATOM 1518 O O . THR A 1 187 ? 12.922 -9.437 -14.517 1.00 93.50 187 THR A O 1
ATOM 1521 N N . HIS A 1 188 ? 12.704 -7.802 -13.000 1.00 94.06 188 HIS A N 1
ATOM 1522 C CA . HIS A 1 188 ? 11.255 -7.649 -13.129 1.00 94.06 188 HIS A CA 1
ATOM 1523 C C . HIS A 1 188 ? 10.825 -6.661 -14.223 1.00 94.06 188 HIS A C 1
ATOM 1525 O O . HIS A 1 188 ? 9.622 -6.484 -14.410 1.00 94.06 188 HIS A O 1
ATOM 1531 N N . HIS A 1 189 ? 11.752 -6.074 -14.994 1.00 94.88 189 HIS A N 1
ATOM 1532 C CA . HIS A 1 189 ? 11.455 -5.074 -16.032 1.00 94.88 189 HIS A CA 1
ATOM 1533 C C . HIS A 1 189 ? 10.373 -5.512 -17.034 1.00 94.88 189 HIS A C 1
ATOM 1535 O O . HIS A 1 189 ? 9.458 -4.765 -17.363 1.00 94.88 189 HIS A O 1
ATOM 1541 N N . LYS A 1 190 ? 10.408 -6.764 -17.502 1.00 93.00 190 LYS A N 1
ATOM 1542 C CA . LYS A 1 190 ? 9.408 -7.270 -18.466 1.00 93.00 190 LYS A CA 1
ATOM 1543 C C . LYS A 1 190 ? 8.049 -7.588 -17.833 1.00 93.00 190 LYS A C 1
ATOM 1545 O O . LYS A 1 190 ? 7.084 -7.867 -18.542 1.00 93.00 190 LYS A O 1
ATOM 1550 N N . HIS A 1 191 ? 7.971 -7.592 -16.504 1.00 92.75 191 HIS A N 1
ATOM 1551 C CA . HIS A 1 191 ? 6.823 -8.066 -15.735 1.00 92.75 191 HIS A CA 1
ATOM 1552 C C . HIS A 1 191 ? 6.455 -7.114 -14.588 1.00 92.75 191 HIS A C 1
ATOM 1554 O O . HIS A 1 191 ? 5.904 -7.562 -13.584 1.00 92.75 191 HIS A O 1
ATOM 1560 N N . VAL A 1 192 ? 6.715 -5.808 -14.741 1.00 94.88 192 VAL A N 1
ATOM 1561 C CA . VAL A 1 192 ? 6.523 -4.802 -13.679 1.00 94.88 192 VAL A CA 1
ATOM 1562 C C . VAL A 1 192 ? 5.125 -4.856 -13.075 1.00 94.88 192 VAL A C 1
ATOM 1564 O O . VAL A 1 192 ? 4.986 -4.879 -11.856 1.00 94.88 192 VAL A O 1
ATOM 1567 N N . THR A 1 193 ? 4.085 -4.923 -13.910 1.00 93.06 193 THR A N 1
ATOM 1568 C CA . THR A 1 193 ? 2.692 -4.983 -13.443 1.00 93.06 193 THR A CA 1
ATOM 1569 C C . THR A 1 193 ? 2.445 -6.208 -12.570 1.00 93.06 193 THR A C 1
ATOM 1571 O O . THR A 1 193 ? 1.923 -6.074 -11.470 1.00 93.06 193 THR A O 1
ATOM 1574 N N . ARG A 1 194 ? 2.901 -7.387 -13.003 1.00 93.50 194 ARG A N 1
ATOM 1575 C CA . ARG A 1 194 ? 2.751 -8.628 -12.234 1.00 93.50 194 ARG A CA 1
ATOM 1576 C C . ARG A 1 194 ? 3.551 -8.590 -10.928 1.00 93.50 194 ARG A C 1
ATOM 1578 O O . ARG A 1 194 ? 3.075 -9.070 -9.901 1.00 93.50 194 ARG A O 1
ATOM 1585 N N . ALA A 1 195 ? 4.762 -8.035 -10.958 1.00 95.44 195 ALA A N 1
ATOM 1586 C CA . ALA A 1 195 ? 5.595 -7.866 -9.770 1.00 95.44 195 ALA A CA 1
ATOM 1587 C C . ALA A 1 195 ? 4.927 -6.927 -8.749 1.00 95.44 195 ALA A C 1
ATOM 1589 O O . ALA A 1 195 ? 4.863 -7.248 -7.565 1.00 95.44 195 ALA A O 1
ATOM 1590 N N . ALA A 1 196 ? 4.357 -5.814 -9.214 1.00 96.44 196 ALA A N 1
ATOM 1591 C CA . ALA A 1 196 ? 3.580 -4.892 -8.393 1.00 96.44 196 ALA A CA 1
ATOM 1592 C C . ALA A 1 196 ? 2.334 -5.566 -7.793 1.00 96.44 196 ALA A C 1
ATOM 1594 O O . ALA A 1 196 ? 2.135 -5.520 -6.584 1.00 96.44 196 ALA A O 1
ATOM 1595 N N . GLU A 1 197 ? 1.537 -6.261 -8.608 1.00 94.25 197 GLU A N 1
ATOM 1596 C CA . GLU A 1 197 ? 0.328 -6.968 -8.160 1.00 94.25 197 GLU A CA 1
ATOM 1597 C C . GLU A 1 197 ? 0.626 -8.065 -7.126 1.00 94.25 197 GLU A C 1
ATOM 1599 O O . GLU A 1 197 ? -0.170 -8.282 -6.217 1.00 94.25 197 GLU A O 1
ATOM 1604 N N . THR A 1 198 ? 1.799 -8.705 -7.197 1.00 95.06 198 THR A N 1
ATOM 1605 C CA . THR A 1 198 ? 2.248 -9.701 -6.201 1.00 95.06 198 THR A CA 1
ATOM 1606 C C . THR A 1 198 ? 2.375 -9.098 -4.793 1.00 95.06 198 THR A C 1
ATOM 1608 O O . THR A 1 198 ? 2.220 -9.803 -3.795 1.00 95.06 198 THR A O 1
ATOM 1611 N N . LEU A 1 199 ? 2.633 -7.792 -4.696 1.00 96.00 199 LEU A N 1
ATOM 1612 C CA . LEU A 1 199 ? 2.698 -7.050 -3.435 1.00 96.00 199 LEU A CA 1
ATOM 1613 C C . LEU A 1 199 ? 1.344 -6.469 -2.994 1.00 96.00 199 LEU A C 1
ATOM 1615 O O . LEU A 1 199 ? 1.202 -6.124 -1.821 1.00 96.00 199 LEU A O 1
ATOM 1619 N N . CYS A 1 200 ? 0.356 -6.380 -3.889 1.00 96.44 200 CYS A N 1
ATOM 1620 C CA . CYS A 1 200 ? -0.972 -5.819 -3.619 1.00 96.44 200 CYS A CA 1
ATOM 1621 C C . CYS A 1 200 ? -1.870 -6.795 -2.846 1.00 96.44 200 CYS A C 1
ATOM 1623 O O . CYS A 1 200 ? -2.841 -7.351 -3.369 1.00 96.44 200 CYS A O 1
ATOM 1625 N N . TYR A 1 201 ? -1.533 -7.016 -1.579 1.00 96.12 201 TYR A N 1
ATOM 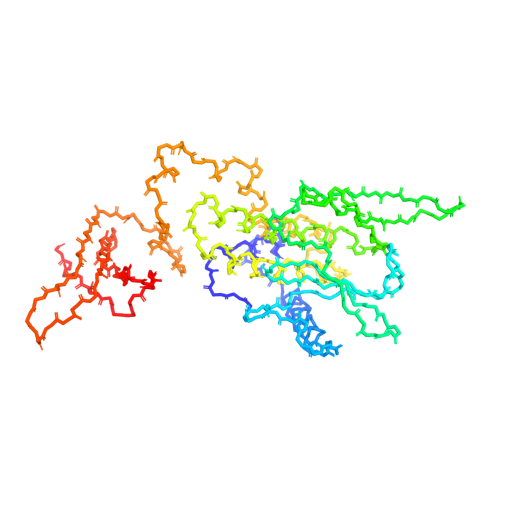1626 C CA . TYR A 1 201 ? -2.236 -7.958 -0.718 1.00 96.12 201 TYR A CA 1
ATOM 1627 C C . TYR A 1 201 ? -3.689 -7.565 -0.465 1.00 96.12 201 TYR A C 1
ATOM 1629 O O . TYR A 1 201 ? -4.569 -8.417 -0.570 1.00 96.12 201 TYR A O 1
ATOM 1637 N N . PHE A 1 202 ? -3.960 -6.305 -0.121 1.00 96.81 202 PHE A N 1
ATOM 1638 C CA . PHE A 1 202 ? -5.311 -5.903 0.273 1.00 96.81 202 PHE A CA 1
ATOM 1639 C C . PHE A 1 202 ? -6.248 -5.800 -0.921 1.00 96.81 202 PHE A C 1
ATOM 1641 O O . PHE A 1 202 ? -7.419 -6.161 -0.806 1.00 96.81 202 PHE A O 1
ATOM 1648 N N . SER A 1 203 ? -5.733 -5.379 -2.074 1.00 95.00 203 SER A N 1
ATOM 1649 C CA . SER A 1 203 ? -6.492 -5.388 -3.326 1.00 95.00 203 SER A CA 1
ATOM 1650 C C . SER A 1 203 ? -6.968 -6.808 -3.662 1.00 95.00 203 SER A C 1
ATOM 1652 O O . SER A 1 203 ? -8.152 -7.012 -3.934 1.00 95.00 203 SER A O 1
ATOM 1654 N N . GLY A 1 204 ? -6.076 -7.803 -3.549 1.00 94.56 204 GLY A N 1
ATOM 1655 C CA . GLY A 1 204 ? -6.429 -9.223 -3.674 1.00 94.56 204 GLY A CA 1
ATOM 1656 C C . GLY A 1 204 ? -7.386 -9.704 -2.576 1.00 94.56 204 GLY A C 1
ATOM 1657 O O . GLY A 1 204 ? -8.384 -10.360 -2.848 1.00 94.56 204 GLY A O 1
ATOM 1658 N N . TYR A 1 205 ? -7.155 -9.301 -1.324 1.00 93.62 205 TYR A N 1
ATOM 1659 C CA . TYR A 1 205 ? -8.014 -9.650 -0.187 1.00 93.62 205 TYR A CA 1
ATOM 1660 C C . TYR A 1 205 ? -9.466 -9.180 -0.382 1.00 93.62 205 TYR A C 1
ATOM 1662 O O . TYR A 1 205 ? -10.416 -9.870 0.006 1.00 93.62 205 TYR A O 1
ATOM 1670 N N . ILE A 1 206 ? -9.652 -8.002 -0.984 1.00 93.38 206 ILE A N 1
ATOM 1671 C CA . ILE A 1 206 ? -10.976 -7.478 -1.318 1.00 93.38 206 ILE A CA 1
ATOM 1672 C C . ILE A 1 206 ? -11.595 -8.213 -2.497 1.00 93.38 206 ILE A C 1
ATOM 1674 O O . ILE A 1 206 ? -12.768 -8.575 -2.401 1.00 93.38 206 ILE A O 1
ATOM 1678 N N . SER A 1 207 ? -10.844 -8.447 -3.576 1.00 92.69 207 SER A N 1
ATOM 1679 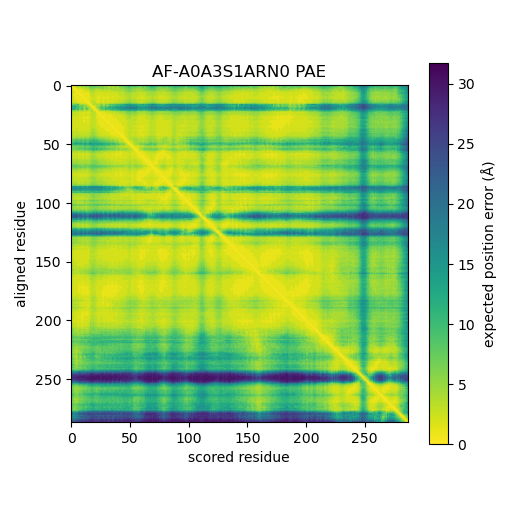C CA . SER A 1 207 ? -11.376 -9.123 -4.767 1.00 92.69 207 SER A CA 1
ATOM 1680 C C . SER A 1 207 ? -11.805 -10.565 -4.478 1.00 92.69 207 SER A C 1
ATOM 1682 O O . SER A 1 207 ? -12.806 -11.027 -5.016 1.00 92.69 207 SER A O 1
ATOM 1684 N N . GLU A 1 208 ? -11.115 -11.238 -3.556 1.00 93.62 208 GLU A N 1
ATOM 1685 C CA . GLU A 1 208 ? -11.461 -12.566 -3.035 1.00 93.62 208 GLU A CA 1
ATOM 1686 C C . GLU A 1 208 ? -12.644 -12.542 -2.044 1.00 93.62 208 GLU A C 1
ATOM 1688 O O . GLU A 1 208 ? -13.090 -13.589 -1.580 1.00 93.62 208 GLU A O 1
ATOM 1693 N N . GLY A 1 209 ? -13.148 -11.362 -1.666 1.00 91.62 209 GLY A N 1
ATOM 1694 C CA . GLY A 1 209 ? -14.267 -11.215 -0.733 1.00 91.62 209 GLY A CA 1
ATOM 1695 C C . GLY A 1 209 ? -13.933 -11.555 0.724 1.00 91.62 209 GLY A C 1
ATOM 1696 O O . GLY A 1 209 ? -14.843 -11.681 1.541 1.00 91.62 209 GLY A O 1
ATOM 1697 N N . ARG A 1 210 ? -12.649 -11.662 1.091 1.00 89.69 210 ARG A N 1
ATOM 1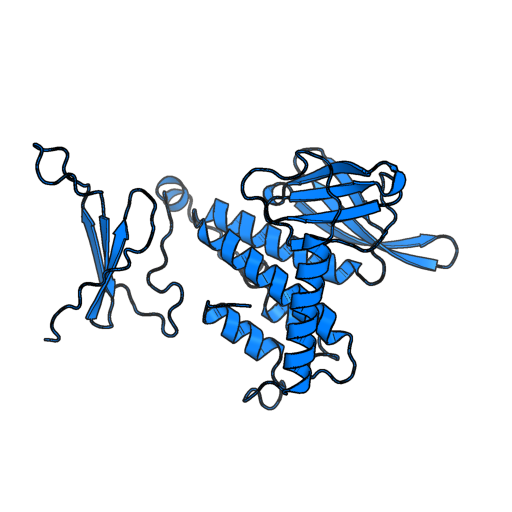698 C CA . ARG A 1 210 ? -12.196 -12.113 2.427 1.00 89.69 210 ARG A CA 1
ATOM 1699 C C . ARG A 1 210 ? -12.484 -11.132 3.563 1.00 89.69 210 ARG A C 1
ATOM 1701 O O . ARG A 1 210 ? -12.354 -11.487 4.729 1.00 89.69 210 ARG A O 1
ATOM 1708 N N . HIS A 1 211 ? -12.858 -9.903 3.227 1.00 89.88 211 HIS A N 1
ATOM 1709 C CA . HIS A 1 211 ? -13.267 -8.867 4.174 1.00 89.88 211 HIS A CA 1
ATOM 1710 C C . HIS A 1 211 ? -14.743 -8.964 4.577 1.00 89.88 211 HIS A C 1
ATOM 1712 O O . HIS A 1 211 ? -15.152 -8.291 5.521 1.00 89.88 211 HIS A O 1
ATOM 1718 N N . ASN A 1 212 ? -15.539 -9.780 3.879 1.00 90.44 212 ASN A N 1
ATOM 1719 C CA . ASN A 1 212 ? -16.951 -9.960 4.185 1.00 90.44 212 ASN A CA 1
ATOM 1720 C C . ASN A 1 212 ? -17.098 -10.850 5.421 1.00 90.44 212 ASN A C 1
ATOM 1722 O O . ASN A 1 212 ? -16.820 -12.047 5.376 1.00 90.44 212 ASN A O 1
ATOM 1726 N N . LEU A 1 213 ? -17.541 -10.253 6.525 1.00 88.19 213 LEU A N 1
ATOM 1727 C CA . LEU A 1 213 ? -17.843 -10.961 7.765 1.00 88.19 213 LEU A CA 1
ATOM 1728 C C . LEU A 1 213 ? -19.361 -11.147 7.917 1.00 88.19 213 LEU A C 1
ATOM 1730 O O . LEU A 1 213 ? -20.123 -10.281 7.475 1.00 88.19 213 LEU A O 1
ATOM 1734 N N . PRO A 1 214 ? -19.823 -12.236 8.558 1.00 92.31 214 PRO A N 1
ATOM 1735 C CA . PRO A 1 214 ? -21.234 -12.405 8.889 1.00 92.31 214 PRO A CA 1
ATOM 1736 C C . PRO A 1 214 ? -21.768 -11.242 9.750 1.00 92.31 214 PRO A C 1
ATOM 1738 O O . PRO A 1 214 ? -21.017 -10.718 10.580 1.00 92.31 214 PRO A O 1
ATOM 1741 N N . PRO A 1 215 ? -23.053 -10.854 9.619 1.00 88.88 215 PRO A N 1
ATOM 1742 C CA . PRO A 1 215 ? -23.644 -9.749 10.384 1.00 88.88 215 PRO A CA 1
ATOM 1743 C C . PRO A 1 215 ? -23.469 -9.887 11.901 1.00 88.88 215 PRO A C 1
ATOM 1745 O O . PRO A 1 215 ? -23.086 -8.923 12.563 1.00 88.88 215 PRO A O 1
ATOM 1748 N N . ASP A 1 216 ? -23.654 -11.097 12.431 1.00 90.00 216 ASP A N 1
ATOM 1749 C CA . ASP A 1 216 ? -23.490 -11.387 13.860 1.00 90.00 216 ASP A CA 1
ATOM 1750 C C . ASP A 1 216 ? -22.050 -11.121 14.321 1.00 90.00 216 ASP A C 1
ATOM 1752 O O . ASP A 1 216 ? -21.808 -10.550 15.386 1.00 90.00 216 ASP A O 1
ATOM 1756 N N . THR A 1 217 ? -21.069 -11.471 13.480 1.00 87.88 217 THR A N 1
ATOM 1757 C CA . THR A 1 217 ? -19.657 -11.174 13.735 1.00 87.88 217 THR A CA 1
ATOM 1758 C C . THR A 1 217 ? -19.397 -9.676 13.677 1.00 87.88 217 THR A C 1
ATOM 1760 O O . THR A 1 217 ? -18.712 -9.166 14.551 1.00 87.88 217 THR A O 1
ATOM 1763 N N . LEU A 1 218 ? -19.957 -8.946 12.707 1.00 86.38 218 LEU A N 1
ATOM 1764 C CA . LEU A 1 218 ? -19.790 -7.489 12.610 1.00 86.38 218 LEU A CA 1
ATOM 1765 C C . LEU A 1 218 ? -20.355 -6.749 13.828 1.00 86.38 218 LEU A C 1
ATOM 1767 O O . LEU A 1 218 ? -19.795 -5.730 14.234 1.00 86.38 218 LEU A O 1
ATOM 1771 N N . GLN A 1 219 ? -21.444 -7.256 14.409 1.00 87.62 219 GLN A N 1
ATOM 1772 C CA . GLN A 1 219 ? -22.051 -6.678 15.605 1.00 87.62 219 GLN A CA 1
ATOM 1773 C C . GLN A 1 219 ? -21.216 -6.942 16.865 1.00 87.62 219 GLN A C 1
ATOM 1775 O O . GLN A 1 219 ? -21.112 -6.066 17.723 1.00 87.62 219 GLN A O 1
ATOM 1780 N N . ALA A 1 220 ? -20.618 -8.131 16.979 1.00 87.50 220 ALA A N 1
ATOM 1781 C CA . ALA A 1 220 ? -19.831 -8.526 18.147 1.00 87.50 220 ALA A CA 1
ATOM 1782 C C . ALA A 1 220 ? -18.353 -8.096 18.077 1.00 87.50 220 ALA A C 1
ATOM 1784 O O . ALA A 1 220 ? -17.712 -7.910 19.113 1.00 87.50 220 ALA A O 1
ATOM 1785 N N . LEU A 1 221 ? -17.790 -7.954 16.874 1.00 86.88 221 LEU A N 1
ATOM 1786 C CA . LEU A 1 221 ? -16.370 -7.693 16.664 1.00 86.88 221 LEU A CA 1
ATOM 1787 C C . LEU A 1 221 ? -16.012 -6.262 17.066 1.00 86.88 221 LEU A C 1
ATOM 1789 O O . LEU A 1 221 ? -16.357 -5.292 16.392 1.00 86.88 221 LEU A O 1
ATOM 1793 N N . GLN A 1 222 ? -15.254 -6.148 18.152 1.00 85.31 222 GLN A N 1
ATOM 1794 C CA . GLN A 1 222 ? -14.736 -4.867 18.628 1.00 85.31 222 GLN A CA 1
ATOM 1795 C C . GLN A 1 222 ? -13.357 -4.567 18.041 1.00 85.31 222 GLN A C 1
ATOM 1797 O O . GLN A 1 222 ? -13.105 -3.454 17.578 1.00 85.31 222 GLN A O 1
ATOM 1802 N N . HIS A 1 223 ? -12.475 -5.566 18.038 1.00 84.06 223 HIS A N 1
ATOM 1803 C CA . HIS A 1 223 ? -11.107 -5.432 17.565 1.00 84.06 223 HIS A CA 1
ATOM 1804 C C . HIS A 1 223 ? -10.555 -6.782 17.105 1.00 84.06 223 HIS A C 1
ATOM 1806 O O . HIS A 1 223 ? -10.829 -7.813 17.723 1.00 84.06 223 HIS A O 1
ATOM 1812 N N . ARG A 1 224 ? -9.773 -6.775 16.022 1.00 87.44 224 ARG A N 1
ATOM 1813 C CA . ARG A 1 224 ? -9.064 -7.956 15.526 1.00 87.44 224 ARG A CA 1
ATOM 1814 C C . ARG A 1 224 ? -7.591 -7.875 15.904 1.00 87.44 224 ARG A C 1
ATOM 1816 O O . ARG A 1 224 ? -6.933 -6.885 15.613 1.00 87.44 224 ARG A O 1
ATOM 1823 N N . VAL A 1 225 ? -7.080 -8.959 16.479 1.00 86.62 225 VAL A N 1
ATOM 1824 C CA . VAL A 1 225 ? -5.670 -9.122 16.847 1.00 86.62 225 VAL A CA 1
ATOM 1825 C C . VAL A 1 225 ? -5.111 -10.328 16.096 1.00 86.62 225 VAL A C 1
ATOM 1827 O O . VAL A 1 225 ? -5.761 -11.373 16.061 1.00 86.62 225 VAL A O 1
ATOM 1830 N N . ASP A 1 226 ? -3.913 -10.208 15.514 1.00 86.56 226 ASP A N 1
ATOM 1831 C CA . ASP A 1 226 ? -3.172 -11.357 14.972 1.00 86.56 226 ASP A CA 1
ATOM 1832 C C . ASP A 1 226 ? -2.029 -11.758 15.916 1.00 86.56 226 ASP A C 1
ATOM 1834 O O . ASP A 1 226 ? -0.972 -11.119 15.918 1.00 86.56 226 ASP A O 1
ATOM 1838 N N . PRO A 1 227 ? -2.217 -12.884 16.636 1.00 87.88 227 PRO A N 1
ATOM 1839 C CA . PRO A 1 227 ? -1.215 -13.763 17.190 1.00 87.88 227 PRO A CA 1
ATOM 1840 C C . PRO A 1 227 ? 0.188 -13.554 16.673 1.00 87.88 227 PRO A C 1
ATOM 1842 O O . PRO A 1 227 ? 1.136 -13.285 17.403 1.00 87.88 227 PRO A O 1
ATOM 1845 N N . ASN A 1 228 ? 0.282 -13.806 15.373 1.00 85.44 228 ASN A N 1
ATOM 1846 C CA . ASN A 1 228 ? 1.466 -14.134 14.604 1.00 85.44 228 ASN A CA 1
ATOM 1847 C C . ASN A 1 228 ? 2.050 -12.942 13.859 1.00 85.44 228 ASN A C 1
ATOM 1849 O O . ASN A 1 228 ? 2.921 -13.137 13.013 1.00 85.44 228 ASN A O 1
ATOM 1853 N N . MET A 1 229 ? 1.603 -11.726 14.170 1.00 81.25 229 MET A N 1
ATOM 1854 C CA . MET A 1 229 ? 2.121 -10.525 13.532 1.00 81.25 229 MET A CA 1
ATOM 1855 C C . MET A 1 229 ? 3.656 -10.463 13.616 1.00 81.25 229 MET A C 1
ATOM 1857 O O . MET A 1 229 ? 4.245 -10.634 14.686 1.00 81.25 229 MET A O 1
ATOM 1861 N N . GLY A 1 230 ? 4.305 -10.257 12.464 1.00 75.44 230 GLY A N 1
ATOM 1862 C CA . GLY A 1 230 ? 5.764 -10.175 12.339 1.00 75.44 230 GLY A CA 1
ATOM 1863 C C . GLY A 1 230 ? 6.522 -11.497 12.522 1.00 75.44 230 GLY A C 1
ATOM 1864 O O . GLY A 1 230 ? 7.752 -11.494 12.523 1.00 75.44 230 GLY A O 1
ATOM 1865 N N . GLN A 1 231 ? 5.833 -12.629 12.684 1.00 79.25 231 GLN A N 1
ATOM 1866 C CA . GLN A 1 231 ? 6.472 -13.935 12.847 1.00 79.25 231 GLN A CA 1
ATOM 1867 C C . GLN A 1 231 ? 6.688 -14.618 11.501 1.00 79.25 231 GLN A C 1
ATOM 1869 O O . GLN A 1 231 ? 5.841 -14.565 10.615 1.00 79.25 231 GLN A O 1
ATOM 1874 N N . ARG A 1 232 ? 7.814 -15.328 11.378 1.00 79.50 232 ARG A N 1
ATOM 1875 C CA . ARG A 1 232 ? 8.129 -16.129 10.189 1.00 79.50 232 ARG A CA 1
ATOM 1876 C C . ARG A 1 232 ? 7.200 -17.330 10.016 1.00 79.50 232 ARG A C 1
ATOM 1878 O O . ARG A 1 232 ? 6.854 -17.691 8.899 1.00 79.50 232 ARG A O 1
ATOM 1885 N N . GLU A 1 233 ? 6.836 -17.972 11.119 1.00 82.19 233 GLU A N 1
ATOM 1886 C CA . GLU A 1 233 ? 5.944 -19.126 11.120 1.00 82.19 233 GLU A CA 1
ATOM 1887 C C . GLU A 1 233 ? 4.655 -18.767 11.848 1.00 82.19 233 GLU A C 1
ATOM 1889 O O . GLU A 1 233 ? 4.684 -18.341 13.007 1.00 82.19 233 GLU A O 1
ATOM 1894 N N . ARG A 1 234 ? 3.516 -18.979 11.184 1.00 84.25 234 ARG A N 1
ATOM 1895 C CA . ARG A 1 234 ? 2.210 -18.871 11.833 1.00 84.25 234 ARG A CA 1
ATOM 1896 C C . ARG A 1 234 ? 2.022 -20.068 12.760 1.00 84.25 234 ARG A C 1
ATOM 1898 O O . ARG A 1 234 ? 2.099 -21.216 12.330 1.00 84.25 234 ARG A O 1
ATOM 1905 N N . LYS A 1 235 ? 1.784 -19.789 14.038 1.00 88.94 235 LYS A N 1
ATOM 1906 C CA . LYS A 1 235 ? 1.466 -20.782 15.064 1.00 88.94 235 LYS A CA 1
ATOM 1907 C C . LYS A 1 235 ? -0.014 -20.704 15.410 1.00 88.94 235 LYS A C 1
ATOM 1909 O O . LYS A 1 235 ? -0.601 -19.619 15.430 1.00 88.94 235 LYS A O 1
ATOM 1914 N N . THR A 1 236 ? -0.612 -21.858 15.671 1.00 91.00 236 THR A N 1
ATOM 1915 C CA . THR A 1 236 ? -2.002 -21.951 16.116 1.00 91.00 236 THR A CA 1
ATOM 1916 C C . THR A 1 236 ? -2.137 -21.327 17.501 1.00 91.00 236 THR A C 1
ATOM 1918 O O . THR A 1 236 ? -1.266 -21.512 18.351 1.00 91.00 236 THR A O 1
ATOM 1921 N N . VAL A 1 237 ? -3.213 -20.572 17.715 1.00 91.62 237 VAL A N 1
ATOM 1922 C CA . VAL A 1 237 ? -3.628 -20.157 19.058 1.00 91.62 237 VAL A CA 1
ATOM 1923 C C . VAL A 1 237 ? -4.368 -21.338 19.678 1.00 91.62 237 VAL A C 1
ATOM 1925 O O . VAL A 1 237 ? -5.414 -21.733 19.169 1.00 91.62 237 VAL A O 1
ATOM 1928 N N . GLU A 1 238 ? -3.813 -21.920 20.733 1.00 93.38 238 GLU A N 1
ATOM 1929 C CA . GLU A 1 238 ? -4.377 -23.097 21.406 1.00 93.38 238 GLU A CA 1
ATOM 1930 C C . GLU A 1 238 ? -5.309 -22.707 22.551 1.00 93.38 238 GLU A C 1
ATOM 1932 O O . GLU A 1 238 ? -6.325 -23.358 22.780 1.00 93.38 238 GLU A O 1
ATOM 1937 N N . VAL A 1 239 ? -4.980 -21.625 23.264 1.00 92.56 239 VAL A N 1
ATOM 1938 C CA . VAL A 1 239 ? -5.739 -21.153 24.427 1.00 92.56 239 VAL A CA 1
ATOM 1939 C C . VAL A 1 239 ? -5.828 -19.630 24.413 1.00 92.56 239 VAL A C 1
ATOM 1941 O O . VAL A 1 239 ? -4.847 -18.944 24.124 1.00 92.56 239 VAL A O 1
ATOM 1944 N N . LEU A 1 240 ? -7.002 -19.099 24.763 1.00 93.06 240 LEU A N 1
ATOM 1945 C CA . LEU A 1 240 ? -7.252 -17.672 24.962 1.00 93.06 240 LEU A CA 1
ATOM 1946 C C . LEU A 1 240 ? -7.798 -17.425 26.368 1.00 93.06 240 LEU A C 1
ATOM 1948 O O . LEU A 1 240 ? -8.729 -18.101 26.802 1.00 93.06 240 LEU A O 1
ATOM 1952 N N . LEU A 1 241 ? -7.251 -16.424 27.054 1.00 91.69 241 LEU A N 1
ATOM 1953 C CA . LEU A 1 241 ? -7.757 -15.946 28.339 1.00 91.69 241 LEU A CA 1
ATOM 1954 C C . LEU A 1 241 ? -7.846 -14.421 28.308 1.00 91.69 241 LEU A C 1
ATOM 1956 O O . LEU A 1 241 ? -6.870 -13.748 27.993 1.00 91.69 241 LEU A O 1
ATOM 1960 N N . TYR A 1 242 ? -9.002 -13.872 28.667 1.00 91.06 242 TYR A N 1
ATOM 1961 C CA . TYR A 1 242 ? -9.176 -12.437 28.866 1.00 91.06 242 TYR A CA 1
ATOM 1962 C C . TYR A 1 242 ? -9.295 -12.133 30.359 1.00 91.06 242 TYR A C 1
ATOM 1964 O O . TYR A 1 242 ? -10.121 -12.722 31.055 1.00 91.06 242 TYR A O 1
ATOM 1972 N N . THR A 1 243 ? -8.485 -11.199 30.849 1.00 89.88 243 THR A N 1
ATOM 1973 C CA . THR A 1 243 ? -8.537 -10.711 32.230 1.00 89.88 243 THR A CA 1
ATOM 1974 C C . THR A 1 243 ? -8.962 -9.249 32.214 1.00 89.88 243 THR A C 1
ATOM 1976 O O . THR A 1 243 ? -8.240 -8.427 31.662 1.00 89.88 243 THR A O 1
ATOM 1979 N N . ALA A 1 244 ? -10.104 -8.918 32.821 1.00 81.88 244 ALA A N 1
ATOM 1980 C CA . ALA A 1 244 ? -10.763 -7.609 32.694 1.00 81.88 244 ALA A CA 1
ATOM 1981 C C . ALA A 1 244 ? -10.090 -6.435 33.443 1.00 81.88 244 ALA A C 1
ATOM 1983 O O . ALA A 1 244 ? -10.589 -5.315 33.387 1.00 81.88 244 ALA A O 1
ATOM 1984 N N . GLY A 1 245 ? -8.957 -6.664 34.115 1.00 76.56 245 GLY A N 1
ATOM 1985 C CA . GLY A 1 245 ? -8.328 -5.676 34.996 1.00 76.56 245 GLY A CA 1
ATOM 1986 C C . GLY A 1 245 ? -9.082 -5.517 36.324 1.00 76.56 245 GLY A C 1
ATOM 1987 O O . GLY A 1 245 ? -10.279 -5.782 36.420 1.00 76.56 245 GLY A O 1
ATOM 1988 N N . GLY A 1 246 ? -8.365 -5.156 37.389 1.00 66.88 246 GLY A N 1
ATOM 1989 C CA . GLY A 1 246 ? -8.928 -5.048 38.738 1.00 66.88 246 GLY A CA 1
ATOM 1990 C C . GLY A 1 246 ? -9.274 -3.608 39.110 1.00 66.88 246 GLY A C 1
ATOM 1991 O O . GLY A 1 246 ? -8.377 -2.798 39.308 1.00 66.88 246 GLY A O 1
ATOM 1992 N N . LEU A 1 247 ? -10.561 -3.300 39.288 1.00 53.66 247 LEU A N 1
ATOM 1993 C CA . LEU A 1 247 ? -11.021 -2.101 40.002 1.00 53.66 247 LEU A CA 1
ATOM 1994 C C . LEU A 1 247 ? -11.077 -2.420 41.510 1.00 53.66 247 LEU A C 1
ATOM 1996 O O . LEU A 1 247 ? -12.153 -2.645 42.057 1.00 53.66 247 LEU A O 1
ATOM 2000 N N . GLY A 1 248 ? -9.926 -2.528 42.183 1.00 48.38 248 GLY A N 1
ATOM 2001 C CA . GLY A 1 248 ? -9.889 -2.894 43.607 1.00 48.38 248 GLY A CA 1
ATOM 2002 C C . GLY A 1 248 ? -8.587 -2.537 44.333 1.00 48.38 248 GLY A C 1
ATOM 2003 O O . GLY A 1 248 ? -7.532 -3.054 43.992 1.00 48.38 248 GLY A O 1
ATOM 2004 N N . SER A 1 249 ? -8.717 -1.650 45.331 1.00 46.62 249 SER A N 1
ATOM 2005 C CA . SER A 1 249 ? -7.754 -1.173 46.349 1.00 46.62 249 SER A CA 1
ATOM 2006 C C . SER A 1 249 ? -6.282 -0.999 45.936 1.00 46.62 249 SER A C 1
ATOM 2008 O O . SER A 1 249 ? -5.514 -1.956 45.971 1.00 46.62 249 SER A O 1
ATOM 2010 N N . GLU A 1 250 ? -5.912 0.252 45.637 1.00 53.69 250 GLU A N 1
ATOM 2011 C CA . GLU A 1 250 ? -4.613 0.964 45.750 1.00 53.69 250 GLU A CA 1
ATOM 2012 C C . GLU A 1 250 ? -3.251 0.276 45.475 1.00 53.69 250 GLU A C 1
ATOM 2014 O O . GLU A 1 250 ? -2.246 0.979 45.456 1.00 53.69 250 GLU A O 1
ATOM 2019 N N . SER A 1 251 ? -3.144 -1.027 45.193 1.00 52.91 251 SER A N 1
ATOM 2020 C CA . SER A 1 251 ? -1.840 -1.707 45.092 1.00 52.91 251 SER A CA 1
ATOM 2021 C C . SER A 1 251 ? -1.588 -2.514 43.817 1.00 52.91 251 SER A C 1
ATOM 2023 O O . SER A 1 251 ? -0.435 -2.837 43.555 1.00 52.91 251 SER A O 1
ATOM 2025 N N . THR A 1 252 ? -2.579 -2.787 42.960 1.00 54.12 252 THR A N 1
ATOM 2026 C CA . THR A 1 252 ? -2.321 -3.380 41.627 1.00 54.12 252 THR A CA 1
ATOM 2027 C C . THR A 1 252 ? -3.384 -2.970 40.609 1.00 54.12 252 THR A C 1
ATOM 2029 O O . THR A 1 252 ? -4.308 -3.713 40.289 1.00 54.12 252 THR A O 1
ATOM 2032 N N . ASN A 1 253 ? -3.238 -1.760 40.066 1.00 61.75 253 ASN A N 1
ATOM 2033 C CA . ASN A 1 253 ? -4.034 -1.283 38.936 1.00 61.75 253 ASN A CA 1
ATOM 2034 C C . ASN A 1 253 ? -3.549 -1.985 37.649 1.00 61.75 253 ASN A C 1
ATOM 2036 O O . ASN A 1 253 ? -2.814 -1.412 36.847 1.00 61.75 253 ASN A O 1
ATOM 2040 N N . CYS A 1 254 ? -3.854 -3.277 37.509 1.00 69.25 254 CYS A N 1
ATOM 2041 C CA . CYS A 1 254 ? -3.466 -4.058 36.338 1.00 69.25 254 CYS A CA 1
ATOM 2042 C C . CYS A 1 254 ? -4.439 -3.768 35.185 1.00 69.25 254 CYS A C 1
ATOM 2044 O O . CYS A 1 254 ? -5.643 -3.990 35.361 1.00 69.25 254 CYS A O 1
ATOM 2046 N N . PRO A 1 255 ? -3.951 -3.311 34.015 1.00 83.12 255 PRO A N 1
ATOM 2047 C CA . PRO A 1 255 ? -4.804 -3.099 32.855 1.00 83.12 255 PRO A CA 1
ATOM 2048 C C . PRO A 1 255 ? -5.419 -4.428 32.391 1.00 83.12 255 PRO A C 1
ATOM 2050 O O . PRO A 1 255 ? -4.859 -5.501 32.657 1.00 83.12 255 PRO A O 1
ATOM 2053 N N . PRO A 1 256 ? -6.576 -4.390 31.711 1.00 89.62 256 PRO A N 1
ATOM 2054 C CA . PRO A 1 256 ? -7.132 -5.576 31.089 1.00 89.62 256 PRO A CA 1
ATOM 2055 C C . PRO A 1 256 ? -6.136 -6.173 30.088 1.00 89.62 256 PRO A C 1
ATOM 2057 O O . PRO A 1 256 ? -5.431 -5.448 29.389 1.00 89.62 256 PRO A O 1
ATOM 2060 N N . ARG A 1 257 ? -6.084 -7.502 30.002 1.00 91.19 257 ARG A N 1
ATOM 2061 C CA . ARG A 1 257 ? -5.129 -8.233 29.157 1.00 91.19 257 ARG A CA 1
ATOM 2062 C C . ARG A 1 257 ? -5.796 -9.370 28.408 1.00 91.19 257 ARG A C 1
ATOM 2064 O O . ARG A 1 257 ? -6.665 -10.054 28.950 1.00 91.19 257 ARG A O 1
ATOM 2071 N N . LEU A 1 258 ? -5.330 -9.597 27.187 1.00 91.00 258 LEU A N 1
ATOM 2072 C CA . LEU A 1 258 ? -5.615 -10.790 26.403 1.00 91.00 258 LEU A CA 1
ATOM 2073 C C . LEU A 1 258 ? -4.358 -11.659 26.347 1.00 91.00 258 LEU A C 1
ATOM 2075 O O . LEU A 1 258 ? -3.311 -11.227 25.872 1.00 91.00 258 LEU A O 1
ATOM 2079 N N . TRP A 1 259 ? -4.479 -12.892 26.814 1.00 92.00 259 TRP A N 1
ATOM 2080 C CA . TRP A 1 259 ? -3.411 -13.879 26.847 1.00 92.00 259 TRP A CA 1
ATOM 2081 C C . TRP A 1 259 ? -3.668 -14.921 25.763 1.00 92.00 259 TRP A C 1
ATOM 2083 O O . TRP A 1 259 ? -4.725 -15.552 25.743 1.00 92.00 259 TRP A O 1
ATOM 2093 N N . CYS A 1 260 ? -2.690 -15.112 24.885 1.00 92.56 260 CYS A N 1
ATOM 2094 C CA . CYS A 1 260 ? -2.744 -16.047 23.770 1.00 92.56 260 CYS A CA 1
ATOM 2095 C C . CYS A 1 260 ? -1.671 -17.120 23.968 1.00 92.56 260 CYS A C 1
ATOM 2097 O O . CYS A 1 260 ? -0.483 -16.852 23.772 1.00 92.56 260 CYS A O 1
ATOM 2099 N N . GLY A 1 261 ? -2.086 -18.323 24.364 1.00 91.94 261 GLY A N 1
ATOM 2100 C CA . GLY A 1 261 ? -1.233 -19.507 24.373 1.00 91.94 261 GLY A CA 1
ATOM 2101 C C . GLY A 1 261 ? -1.065 -20.029 22.950 1.00 91.94 261 GLY A C 1
ATOM 2102 O O . GLY A 1 261 ? -2.050 -20.362 22.290 1.00 91.94 261 GLY A O 1
ATOM 2103 N N . MET A 1 262 ? 0.171 -20.055 22.465 1.00 91.62 262 MET A N 1
ATOM 2104 C CA . MET A 1 262 ? 0.522 -20.459 21.106 1.00 91.62 262 MET A CA 1
ATOM 2105 C C . MET A 1 262 ? 1.054 -21.899 21.096 1.00 91.62 262 MET A C 1
ATOM 2107 O O . MET A 1 262 ? 1.743 -22.304 22.030 1.00 91.62 262 MET A O 1
ATOM 2111 N N . GLY A 1 263 ? 0.842 -22.636 20.003 1.00 88.12 263 GLY A N 1
ATOM 2112 C CA . GLY A 1 263 ? 1.320 -24.023 19.857 1.00 88.12 263 GLY A CA 1
ATOM 2113 C C . GLY A 1 263 ? 2.840 -24.212 19.757 1.00 88.12 263 GLY A C 1
ATOM 2114 O O . GLY A 1 263 ? 3.314 -25.318 19.525 1.00 88.12 263 GLY A O 1
ATOM 2115 N N . ASP A 1 264 ? 3.633 -23.146 19.908 1.00 87.00 264 ASP A N 1
ATOM 2116 C CA . ASP A 1 264 ? 5.084 -23.224 20.127 1.00 87.00 264 ASP A CA 1
ATOM 2117 C C . ASP A 1 264 ? 5.472 -23.136 21.617 1.00 87.00 264 ASP A C 1
ATOM 2119 O O . ASP A 1 264 ? 6.651 -22.976 21.937 1.00 87.00 264 ASP A O 1
ATOM 2123 N N . GLY A 1 265 ? 4.496 -23.219 22.530 1.00 84.94 265 GLY A N 1
ATOM 2124 C CA . GLY A 1 265 ? 4.718 -23.135 23.975 1.00 84.94 265 GLY A CA 1
ATOM 2125 C C . GLY A 1 265 ? 5.057 -21.723 24.461 1.00 84.94 265 GLY A C 1
ATOM 2126 O O . GLY A 1 265 ? 5.679 -21.559 25.512 1.00 84.94 265 GLY A O 1
ATOM 2127 N N . LYS A 1 266 ? 4.702 -20.684 23.693 1.00 87.62 266 LYS A N 1
ATOM 2128 C CA . LYS A 1 266 ? 4.862 -19.280 24.097 1.00 87.62 266 LYS A CA 1
ATOM 2129 C C . LYS A 1 266 ? 3.514 -18.650 24.397 1.00 87.62 266 LYS A C 1
ATOM 2131 O O . LYS A 1 266 ? 2.525 -18.910 23.716 1.00 87.62 266 LYS A O 1
ATOM 2136 N N . VAL A 1 267 ? 3.499 -17.753 25.378 1.00 89.31 267 VAL A N 1
ATOM 2137 C CA . VAL A 1 267 ? 2.331 -16.923 25.672 1.00 89.31 267 VAL A CA 1
ATOM 2138 C C . VAL A 1 267 ? 2.591 -15.507 25.181 1.00 89.31 267 VAL A C 1
ATOM 2140 O O . VAL A 1 267 ? 3.571 -14.869 25.575 1.00 89.31 267 VAL A O 1
ATOM 2143 N N . ARG A 1 268 ? 1.707 -15.020 24.310 1.00 90.06 268 ARG A N 1
ATOM 2144 C CA . ARG A 1 268 ? 1.682 -13.629 23.848 1.00 90.06 268 ARG A CA 1
ATOM 2145 C C . ARG A 1 268 ? 0.624 -12.873 24.635 1.00 90.06 268 ARG A C 1
ATOM 2147 O O . ARG A 1 268 ? -0.498 -13.356 24.765 1.00 90.06 268 ARG A O 1
ATOM 2154 N N . VAL A 1 269 ? 0.988 -11.713 25.167 1.00 90.50 269 VAL A N 1
ATOM 2155 C CA . VAL A 1 269 ? 0.111 -10.904 26.018 1.00 90.50 269 VAL A CA 1
ATOM 2156 C C . VAL A 1 269 ? -0.152 -9.585 25.320 1.00 90.50 269 VAL A C 1
ATOM 2158 O O . VAL A 1 269 ? 0.787 -8.911 24.910 1.00 90.50 269 VAL A O 1
ATOM 2161 N N . PHE A 1 270 ? -1.421 -9.231 25.173 1.00 89.44 270 PHE A N 1
ATOM 2162 C CA . PHE A 1 270 ? -1.842 -7.943 24.644 1.00 89.44 270 PHE A CA 1
ATOM 2163 C C . PHE A 1 270 ? -2.470 -7.127 25.763 1.00 89.44 270 PHE A C 1
ATOM 2165 O O . PHE A 1 270 ? -3.338 -7.628 26.483 1.00 89.44 270 PHE A O 1
ATOM 2172 N N . ASP A 1 271 ? -2.062 -5.870 25.877 1.00 88.50 271 ASP A N 1
ATOM 2173 C CA . ASP A 1 271 ? -2.766 -4.882 26.685 1.00 88.50 271 ASP A CA 1
ATOM 2174 C C . ASP A 1 271 ? -4.102 -4.588 25.995 1.00 88.50 271 ASP A C 1
ATOM 2176 O O . ASP A 1 271 ? -4.139 -4.057 24.892 1.00 88.50 271 ASP A O 1
ATOM 2180 N N . ALA A 1 272 ? -5.221 -4.956 26.610 1.00 87.44 272 ALA A N 1
ATOM 2181 C CA . ALA A 1 272 ? -6.534 -4.822 25.988 1.00 87.44 272 ALA A CA 1
ATOM 2182 C C . ALA A 1 272 ? -7.093 -3.386 26.034 1.00 87.44 272 ALA A C 1
ATOM 2184 O O . ALA A 1 272 ? -8.195 -3.149 25.540 1.00 87.44 272 ALA A O 1
ATOM 2185 N N . THR A 1 273 ? -6.364 -2.420 26.609 1.00 85.31 273 THR A N 1
ATOM 2186 C CA . THR A 1 273 ? -6.731 -0.994 26.528 1.00 85.31 273 THR A CA 1
ATOM 2187 C C . THR A 1 273 ? -6.341 -0.373 25.188 1.00 85.31 273 THR A C 1
ATOM 2189 O O . THR A 1 273 ? -7.073 0.460 24.656 1.00 85.31 273 THR A O 1
ATOM 2192 N N . ASN A 1 274 ? -5.203 -0.790 24.628 1.00 85.12 274 ASN A N 1
ATOM 2193 C CA . ASN A 1 274 ? -4.621 -0.239 23.400 1.00 85.12 274 ASN A CA 1
ATOM 2194 C C . ASN A 1 274 ? -4.315 -1.309 22.333 1.00 85.12 274 ASN A C 1
ATOM 2196 O O . ASN A 1 274 ? -3.920 -0.963 21.221 1.00 85.12 274 ASN A O 1
ATOM 2200 N N . TRP A 1 275 ? -4.517 -2.584 22.666 1.00 85.44 275 TRP A N 1
ATOM 2201 C CA . TRP A 1 275 ? -4.251 -3.776 21.857 1.00 85.44 275 TRP A CA 1
ATOM 2202 C C . TRP A 1 275 ? -2.799 -3.929 21.392 1.00 85.44 275 TRP A C 1
ATOM 2204 O O . TRP A 1 275 ? -2.517 -4.641 20.426 1.00 85.44 275 TRP A O 1
ATOM 2214 N N . ALA A 1 276 ? -1.858 -3.299 22.095 1.00 83.94 276 ALA A N 1
ATOM 2215 C CA . ALA A 1 276 ? -0.439 -3.468 21.846 1.00 83.94 276 ALA A CA 1
ATOM 2216 C C . ALA A 1 276 ? 0.061 -4.787 22.449 1.00 83.94 276 ALA A C 1
ATOM 2218 O O . ALA A 1 276 ? -0.312 -5.171 23.560 1.00 83.94 276 ALA A O 1
ATOM 2219 N N . LEU A 1 277 ? 0.936 -5.474 21.713 1.00 85.75 277 LEU A N 1
ATOM 2220 C CA . LEU A 1 277 ? 1.664 -6.629 22.227 1.00 85.75 277 LEU A CA 1
ATOM 2221 C C . LEU A 1 277 ? 2.632 -6.160 23.324 1.00 85.75 277 LEU A C 1
ATOM 2223 O O . LEU A 1 277 ? 3.498 -5.319 23.072 1.00 85.75 277 LEU A O 1
ATOM 2227 N N . GLU A 1 278 ? 2.511 -6.715 24.526 1.00 84.31 278 GLU A N 1
ATOM 2228 C CA . GLU A 1 278 ? 3.463 -6.465 25.604 1.00 84.31 278 GLU A CA 1
ATOM 2229 C C . GLU A 1 278 ? 4.818 -7.104 25.242 1.00 84.31 278 GLU A C 1
ATOM 2231 O O . GLU A 1 278 ? 4.902 -8.270 24.853 1.00 84.31 278 GLU A O 1
ATOM 2236 N N . LEU A 1 279 ? 5.903 -6.331 25.363 1.00 65.50 279 LEU A N 1
ATOM 2237 C CA . LEU A 1 279 ? 7.260 -6.765 24.990 1.00 65.50 279 LEU A CA 1
ATOM 2238 C C . LEU A 1 279 ? 7.801 -7.898 25.884 1.00 65.50 279 LEU A C 1
ATOM 2240 O O . LEU A 1 279 ? 8.772 -8.565 25.525 1.00 65.50 279 LEU A O 1
ATOM 2244 N N . SER A 1 280 ? 7.179 -8.130 27.041 1.00 59.16 280 SER A N 1
ATOM 2245 C CA . SER A 1 280 ? 7.479 -9.238 27.944 1.00 59.16 280 SER A CA 1
ATOM 2246 C C . SER A 1 280 ? 6.659 -10.475 27.577 1.00 59.16 280 SER A C 1
ATOM 2248 O O . SER A 1 280 ? 5.455 -10.530 27.821 1.00 59.16 280 SER A O 1
ATOM 2250 N N . PHE A 1 281 ? 7.316 -11.497 27.035 1.00 58.22 281 PHE A N 1
ATOM 2251 C CA . PHE A 1 281 ? 6.721 -12.820 26.859 1.00 58.22 281 PHE A CA 1
ATOM 2252 C C . PHE A 1 281 ? 6.952 -13.671 28.110 1.00 58.22 281 PHE A C 1
ATOM 2254 O O . PHE A 1 281 ? 8.031 -13.655 28.704 1.00 58.22 281 PHE A O 1
ATOM 2261 N N . VAL A 1 282 ? 5.947 -14.455 28.492 1.00 59.66 282 VAL A N 1
ATOM 2262 C CA . VAL A 1 282 ? 6.111 -15.499 29.507 1.00 59.66 282 VAL A CA 1
ATOM 2263 C C . VAL A 1 282 ? 6.375 -16.803 28.765 1.00 59.66 282 VAL A C 1
ATOM 2265 O O . VAL A 1 282 ? 5.541 -17.272 27.989 1.00 59.66 282 VAL A O 1
ATOM 2268 N N . GLN A 1 283 ? 7.560 -17.376 28.966 1.00 56.84 283 GLN A N 1
ATOM 2269 C CA . GLN A 1 283 ? 7.883 -18.699 28.445 1.00 56.84 283 GLN A CA 1
ATOM 2270 C C . GLN A 1 283 ? 7.298 -19.743 29.396 1.00 56.84 283 GLN A C 1
ATOM 2272 O O . GLN A 1 283 ? 7.680 -19.803 30.567 1.00 56.84 283 GLN A O 1
ATOM 2277 N N . THR A 1 284 ? 6.362 -20.561 28.918 1.00 51.56 284 THR A N 1
ATOM 2278 C CA . THR A 1 284 ? 5.892 -21.703 29.706 1.00 51.56 284 THR A CA 1
ATOM 2279 C C . THR A 1 284 ? 6.967 -22.785 29.691 1.00 51.56 284 THR A C 1
ATOM 2281 O O . THR A 1 284 ? 7.626 -22.994 28.670 1.00 51.56 284 THR A O 1
ATOM 2284 N N . LYS A 1 285 ? 7.192 -23.455 30.830 1.00 50.59 285 LYS A N 1
ATOM 2285 C CA . LYS A 1 285 ? 8.091 -24.615 30.877 1.00 50.59 285 LYS A CA 1
ATOM 2286 C C . LYS A 1 285 ? 7.597 -25.649 29.866 1.00 50.59 285 LYS A C 1
ATOM 2288 O O . LYS A 1 285 ? 6.422 -26.001 29.900 1.00 50.59 285 LYS A O 1
ATOM 2293 N N . ALA A 1 286 ? 8.493 -26.118 29.001 1.00 49.34 286 ALA A N 1
ATOM 2294 C CA . ALA A 1 286 ? 8.224 -27.290 28.184 1.00 49.34 286 ALA A CA 1
ATOM 2295 C C . ALA A 1 286 ? 7.949 -28.476 29.121 1.00 49.34 286 ALA A C 1
ATOM 2297 O O . ALA A 1 286 ? 8.785 -28.790 29.973 1.00 49.34 286 ALA A O 1
ATOM 2298 N N . THR A 1 287 ? 6.752 -29.046 29.013 1.00 44.22 287 THR A N 1
ATOM 2299 C CA . THR A 1 287 ? 6.407 -30.372 29.539 1.00 44.22 287 THR A CA 1
ATOM 2300 C C . THR A 1 287 ? 6.910 -31.446 28.598 1.00 44.22 287 THR A C 1
ATOM 2302 O O . THR A 1 287 ? 6.681 -31.275 27.379 1.00 44.22 287 THR A O 1
#

Secondary structure (DSSP, 8-state):
----HHHHHHHHHHHS-TT-TT---HHHHHHHHHHHHHHHHHHHT--PPTT-SPTT--EEEE--SEEETTEEEEEEEESSEEEEEETTTTEEEEEEEGGGEEEEEEEEEEETTEEEEEEEEEETTT--EEEE--GGGHHHHHHHHHHHHHHHHHHHHHT-THHHHHHHHHHHHHHHHHHHTTSTTSTTGGGHHHHHHHH-HHHHHHHTTTT---HHHHHH------TTTT-SS---EEEEEEE-----SSS--PPPEEEEEETTTEEEEEETTT-PBPS-PEEPPP-

Mean predicted aligned error: 7.37 Å

Foldseek 3Di:
DDLWQVLVVLLLCLQAFVVDSPDHDPLQVVLLVVLLVVQVVVQVPDPADPPPDDVPKGWQGKADFWQKPVGTFIWTDILFFIKTQHDPPRDIDTPATLQQFPDKDFDWDDDPHDTFTKIWTAGNPPRDIIIIRRGVCRVLVRLLSLLSSLLVLLCLLQVEPCSSVLSSVLSSSLSSLLSSLCDPPGSCVVPSVVSSVSSSVSSVCVVVVVSDDDPVCSVVRNHDDQPQTSHNDRWDQPDWDWDCADPDDDDDRDAIWIWTQTPVQKIWIARPVVRDTDPDIDRDDDD

Sequence (287 aa):
MSTDYDTIQRLFLALAQPQRPTHVEKYTFEVLRLSYEDNQTQCESLALPKNCLQ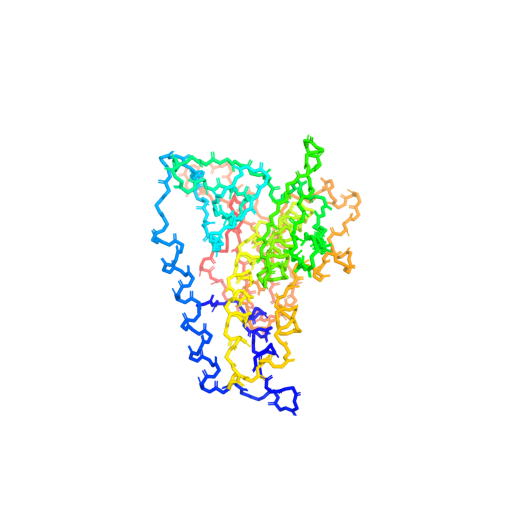NNEIILRVSNLIKTDFGMGRIVLTDKRLFFIKDVSNRYKEIVKLRNITGLEKIQTHWYLIAVDVLVINDSAHKVKFTAWLKEERNSWAILIEEMRAGKVVSEATRDFTAIGQAVQNVLLVDAVIRSGQDERTTHHKHVTRAAETLCYFSGYISEGRHNLPPDTLQALQHRVDPNMGQRERKTVEVLLYTAGGLGSESTNCPPRLWCGMGDGKVRVFDATNWALELSFVQTKAT

Organism: Elysia chlorotica (NCBI:txid188477)

pLDDT: mean 88.71, std 10.63, range [44.22, 98.31]

Radius of gyration: 22.14 Å; Cα contacts (8 Å, |Δi|>4): 491; chains: 1; bounding box: 46×60×79 Å

Nearest PDB structures (foldseek):
  6b3y-assembly2_B  TM=8.984E-01  e=1.704E-15  Mus musculus
  5gow-assembly1_B  TM=7.669E-01  e=6.006E-03  Homo sapiens
  4wj7-assembly2_B  TM=6.485E-01  e=3.088E-02  Homo sapiens
  5naf-assembly2_B  TM=6.440E-01  e=5.349E-01  Mus musculus
  2cy4-assembly1_A-2  TM=4.636E-01  e=2.838E-01  Mus musculus

Solvent-accessible surface area (backbone atoms only — not comparable to full-atom values): 16028 Å² total; per-residue (Å²): 139,81,81,42,40,70,60,50,51,30,50,47,65,28,45,18,45,91,94,55,76,83,57,64,55,70,65,39,52,51,44,27,51,49,35,39,52,51,49,52,51,56,49,70,69,52,88,71,50,87,84,70,67,59,91,93,59,48,76,68,48,67,52,68,86,27,51,37,87,88,44,58,20,29,48,36,38,40,84,59,31,36,30,35,38,32,62,93,73,57,44,74,43,82,72,46,46,38,80,41,52,73,48,75,48,85,44,76,46,73,59,97,88,48,77,41,34,27,34,34,43,34,34,67,84,72,75,49,77,47,47,34,49,45,40,90,47,29,66,58,53,52,53,42,52,44,24,42,26,28,11,42,47,41,16,67,60,52,37,22,74,61,38,43,61,52,18,52,48,35,35,48,49,30,52,12,45,45,58,25,20,69,41,81,85,22,77,29,29,92,40,29,69,62,28,28,54,55,43,35,55,37,41,50,39,53,76,70,49,72,47,72,67,58,70,70,51,60,73,68,59,78,66,52,81,68,94,44,70,64,41,88,66,84,61,55,76,76,43,80,49,78,44,83,42,51,96,63,77,102,77,55,86,45,73,26,32,38,38,37,34,31,74,81,53,39,35,48,38,26,39,60,87,78,66,45,72,49,89,70,65,54,76,55,81,87,125